Protein AF-A0A917I2B5-F1 (afdb_monomer)

Mean predicted aligned error: 10.11 Å

Structure (mmCIF, N/CA/C/O backbone):
data_AF-A0A917I2B5-F1
#
_entry.id   AF-A0A917I2B5-F1
#
loop_
_atom_site.group_PDB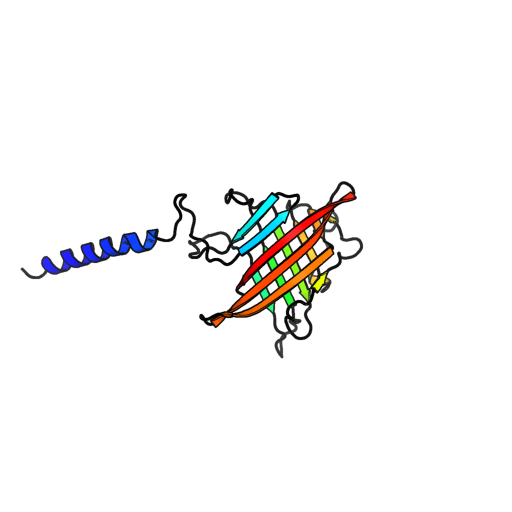
_atom_site.id
_atom_site.type_symbol
_atom_site.label_atom_id
_atom_site.label_alt_id
_atom_site.label_comp_id
_atom_site.label_asym_id
_atom_site.label_entity_id
_atom_site.label_seq_id
_atom_site.pdbx_PDB_ins_code
_atom_site.Cartn_x
_atom_site.Cartn_y
_atom_site.Cartn_z
_atom_site.occupancy
_atom_site.B_iso_or_equiv
_atom_site.auth_seq_id
_atom_site.auth_comp_id
_atom_site.auth_asym_id
_atom_site.auth_atom_id
_atom_site.pdbx_PDB_model_num
ATOM 1 N N . MET A 1 1 ? -0.395 51.893 42.318 1.00 48.19 1 MET A N 1
ATOM 2 C CA . MET A 1 1 ? 0.554 50.751 42.368 1.00 48.19 1 MET A CA 1
ATOM 3 C C . MET A 1 1 ? -0.147 49.387 42.179 1.00 48.19 1 MET A C 1
ATOM 5 O O . MET A 1 1 ? 0.085 48.464 42.946 1.00 48.19 1 MET A O 1
ATOM 9 N N . LYS A 1 2 ? -1.023 49.237 41.167 1.00 45.44 2 LYS A N 1
ATOM 10 C CA . LYS A 1 2 ? -1.742 47.971 40.872 1.00 45.44 2 LYS A CA 1
ATOM 11 C C . LYS A 1 2 ? -1.447 47.391 39.476 1.00 45.44 2 LYS A C 1
ATOM 13 O O . LYS A 1 2 ? -1.718 46.220 39.252 1.00 45.44 2 LYS A O 1
ATOM 18 N N . LEU A 1 3 ? -0.821 48.160 38.578 1.00 39.66 3 LEU A N 1
ATOM 19 C CA . LEU A 1 3 ? -0.543 47.740 37.195 1.00 39.66 3 LEU A CA 1
ATOM 20 C C . LEU A 1 3 ? 0.671 46.794 37.068 1.00 39.66 3 LEU A C 1
ATOM 22 O O . LEU A 1 3 ? 0.682 45.898 36.233 1.00 39.66 3 LEU A O 1
ATOM 26 N N . ILE A 1 4 ? 1.670 46.928 37.949 1.00 43.94 4 ILE A N 1
ATOM 27 C CA . ILE A 1 4 ? 2.943 46.180 37.864 1.00 43.94 4 ILE A CA 1
ATOM 28 C C . ILE A 1 4 ? 2.792 44.710 38.311 1.00 43.94 4 ILE A C 1
ATOM 30 O O . ILE A 1 4 ? 3.560 43.846 37.895 1.00 43.94 4 ILE A O 1
ATOM 34 N N . LYS A 1 5 ? 1.768 44.383 39.113 1.00 39.88 5 LYS A N 1
ATOM 35 C CA . LYS A 1 5 ? 1.511 43.000 39.559 1.00 39.88 5 LYS A CA 1
ATOM 36 C C . LYS A 1 5 ? 0.838 42.132 38.487 1.00 39.88 5 LYS A C 1
ATOM 38 O O . LYS A 1 5 ? 0.979 40.917 38.540 1.00 39.88 5 LYS A O 1
ATOM 43 N N . TYR A 1 6 ? 0.149 42.740 37.518 1.00 43.16 6 TYR A N 1
ATOM 44 C CA . TYR A 1 6 ? -0.573 42.014 36.465 1.00 43.16 6 TYR A CA 1
ATOM 45 C C . TYR A 1 6 ? 0.362 41.521 35.348 1.00 43.16 6 TYR A C 1
ATOM 47 O O . TYR A 1 6 ? 0.268 40.374 34.919 1.00 43.16 6 TYR A O 1
ATOM 55 N N . LEU A 1 7 ? 1.342 42.341 34.953 1.00 43.72 7 LEU A N 1
ATOM 56 C CA . LEU A 1 7 ? 2.318 42.000 33.906 1.00 43.72 7 LEU A CA 1
ATOM 57 C C . LEU A 1 7 ? 3.260 40.848 34.302 1.00 43.72 7 LEU A C 1
ATOM 59 O O . LEU A 1 7 ? 3.633 40.038 33.458 1.00 43.72 7 LEU A O 1
ATOM 63 N N . LYS A 1 8 ? 3.593 40.705 35.593 1.00 46.91 8 LYS A N 1
ATOM 64 C CA . LYS A 1 8 ? 4.492 39.641 36.079 1.00 46.91 8 LYS A CA 1
ATOM 65 C C . LYS A 1 8 ? 3.873 38.236 35.995 1.00 46.91 8 LYS A C 1
ATOM 67 O O . LYS A 1 8 ? 4.603 37.266 35.819 1.00 46.91 8 LYS A O 1
ATOM 72 N N . ASN A 1 9 ? 2.542 38.130 36.067 1.00 50.22 9 ASN A N 1
ATOM 73 C CA . ASN A 1 9 ? 1.831 36.849 36.001 1.00 50.22 9 ASN A CA 1
ATOM 74 C C . ASN A 1 9 ? 1.614 36.345 34.565 1.00 50.22 9 ASN A C 1
ATOM 76 O O . ASN A 1 9 ? 1.585 35.137 34.356 1.00 50.22 9 ASN A O 1
ATOM 80 N N . HIS A 1 10 ? 1.492 37.223 33.564 1.00 51.22 10 HIS A N 1
ATOM 81 C CA . HIS A 1 10 ? 1.279 36.791 32.174 1.00 51.22 10 HIS A CA 1
ATOM 82 C C . HIS A 1 10 ? 2.554 36.263 31.507 1.00 51.22 10 HIS A C 1
ATOM 84 O O . HIS A 1 10 ? 2.489 35.263 30.798 1.00 51.22 10 HIS A O 1
ATOM 90 N N . HIS A 1 11 ? 3.721 36.847 31.796 1.00 50.34 11 HIS A N 1
ATOM 91 C CA . HIS A 1 11 ? 4.998 36.315 31.302 1.00 50.34 11 HIS A CA 1
ATOM 92 C C . HIS A 1 11 ? 5.341 34.945 31.901 1.00 50.34 11 HIS A C 1
ATOM 94 O O . HIS A 1 11 ? 5.921 34.112 31.211 1.00 50.34 11 HIS A O 1
ATOM 100 N N . LEU A 1 12 ? 4.941 34.686 33.152 1.00 49.72 12 LEU A N 1
ATOM 101 C CA . LEU A 1 12 ? 5.155 33.396 33.809 1.00 49.72 12 LEU A CA 1
ATOM 102 C C . LEU A 1 12 ? 4.259 32.295 33.214 1.00 49.72 12 LEU A C 1
ATOM 104 O O . LEU A 1 12 ? 4.733 31.187 32.986 1.00 49.72 12 LEU A O 1
ATOM 108 N N . ILE A 1 13 ? 2.996 32.612 32.898 1.00 56.53 13 ILE A N 1
ATOM 109 C CA . ILE A 1 13 ? 2.070 31.690 32.214 1.00 56.53 13 ILE A CA 1
ATOM 110 C C . ILE A 1 13 ? 2.545 31.402 30.781 1.00 56.53 13 ILE A C 1
ATOM 112 O O . ILE A 1 13 ? 2.498 30.255 30.345 1.00 56.53 13 ILE A O 1
ATOM 116 N N . LEU A 1 14 ? 3.064 32.410 30.069 1.00 52.41 14 LEU A N 1
ATOM 117 C CA . LEU A 1 14 ? 3.618 32.231 28.724 1.00 52.41 14 LEU A CA 1
ATOM 118 C C . LEU A 1 14 ? 4.876 31.338 28.739 1.00 52.41 14 LEU A C 1
ATOM 120 O O . LEU A 1 14 ? 4.997 30.453 27.898 1.00 52.41 14 LEU A O 1
ATOM 124 N N . LEU A 1 15 ? 5.773 31.508 29.725 1.00 53.44 15 LEU A N 1
ATOM 125 C CA . LEU A 1 15 ? 6.961 30.654 29.898 1.00 53.44 15 LEU A CA 1
ATOM 126 C C . LEU A 1 15 ? 6.614 29.212 30.304 1.00 53.44 15 LEU A C 1
ATOM 128 O O . LEU A 1 15 ? 7.294 28.282 29.881 1.00 53.44 15 LEU A O 1
ATOM 132 N N . LEU A 1 16 ? 5.557 29.019 31.100 1.00 54.09 16 LEU A N 1
ATOM 133 C CA . LEU A 1 16 ? 5.057 27.694 31.493 1.00 54.09 16 LEU A CA 1
ATOM 134 C C . LEU A 1 16 ? 4.338 26.959 30.349 1.00 54.09 16 LEU A C 1
ATOM 136 O O . LEU A 1 16 ? 4.239 25.735 30.393 1.00 54.09 16 LEU A O 1
ATOM 140 N N . ALA A 1 17 ? 3.879 27.673 29.316 1.00 53.78 17 ALA A N 1
ATOM 141 C CA . ALA A 1 17 ? 3.251 27.082 28.132 1.00 53.78 17 ALA A CA 1
ATOM 142 C C . ALA A 1 17 ? 4.258 26.656 27.043 1.00 53.78 17 ALA A C 1
ATOM 144 O O . ALA A 1 17 ? 3.960 25.762 26.255 1.00 53.78 17 ALA A O 1
ATOM 145 N N . LEU A 1 18 ? 5.461 27.242 27.009 1.00 52.41 18 LEU A N 1
ATOM 146 C CA . LEU A 1 18 ? 6.523 26.884 26.058 1.00 52.41 18 LEU A CA 1
ATOM 147 C C . LEU A 1 18 ? 6.959 25.399 26.083 1.00 52.41 18 LEU A C 1
ATOM 149 O O . LEU A 1 18 ? 7.131 24.846 24.998 1.00 52.41 18 LEU A O 1
ATOM 153 N N . PRO A 1 19 ? 7.099 24.699 27.230 1.00 52.06 19 PRO A N 1
ATOM 154 C CA . PRO A 1 19 ? 7.499 23.287 27.223 1.00 52.06 19 PRO A CA 1
ATOM 155 C C . PRO A 1 19 ? 6.426 22.332 26.670 1.00 52.06 19 PRO A C 1
ATOM 157 O O . PRO A 1 19 ? 6.769 21.229 26.252 1.00 52.06 19 PRO A O 1
ATOM 160 N N . LEU A 1 20 ? 5.152 22.740 26.597 1.00 51.81 20 LEU A N 1
ATOM 161 C CA . LEU A 1 20 ? 4.088 21.916 26.001 1.00 51.81 20 LEU A CA 1
ATOM 162 C C . LEU A 1 20 ? 4.219 21.796 24.474 1.00 51.81 20 LEU A C 1
ATOM 164 O O . LEU A 1 20 ? 3.731 20.828 23.899 1.00 51.81 20 LEU A O 1
ATOM 168 N N . PHE A 1 21 ? 4.922 22.727 23.820 1.00 49.66 21 PHE A N 1
ATOM 169 C CA . PHE A 1 21 ? 5.156 22.685 22.373 1.00 49.66 21 PHE A CA 1
ATOM 170 C C . PHE A 1 21 ? 6.327 21.777 21.963 1.00 49.66 21 PHE A C 1
ATOM 172 O O . PHE A 1 21 ? 6.412 21.397 20.799 1.00 49.66 21 PHE A O 1
ATOM 179 N N . PHE A 1 22 ? 7.202 21.385 22.897 1.00 51.75 22 PHE A N 1
ATOM 180 C CA . PHE A 1 22 ? 8.376 20.542 22.613 1.00 51.75 22 PHE A CA 1
ATOM 181 C C . PHE A 1 22 ? 8.199 19.068 23.010 1.00 51.75 22 PHE A C 1
ATOM 183 O O . PHE A 1 22 ? 9.084 18.256 22.758 1.00 51.75 22 PHE A O 1
ATOM 190 N N . ALA A 1 23 ? 7.054 18.688 23.587 1.00 52.28 23 ALA A N 1
ATOM 191 C CA . ALA A 1 23 ? 6.789 17.315 24.034 1.00 52.28 23 ALA A CA 1
ATOM 192 C C . ALA A 1 23 ? 6.463 16.3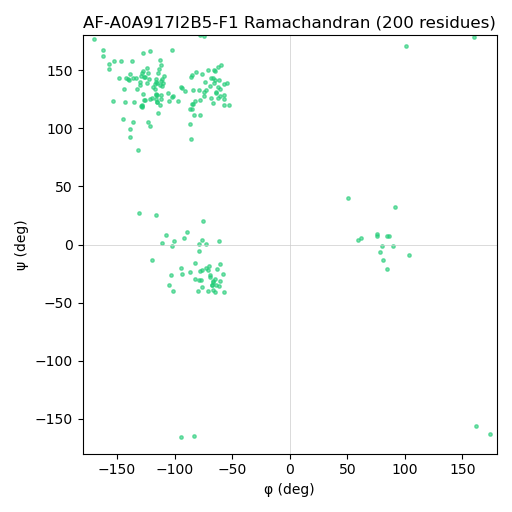26 22.895 1.00 52.28 23 ALA A C 1
ATOM 194 O O . ALA A 1 23 ? 6.140 15.169 23.155 1.00 52.28 23 ALA A O 1
ATOM 195 N N . ALA A 1 24 ? 6.525 16.768 21.638 1.00 55.16 24 ALA A N 1
ATOM 196 C CA . ALA A 1 24 ? 6.118 15.975 20.485 1.00 55.16 24 ALA A CA 1
ATOM 197 C C . ALA A 1 24 ? 7.278 15.472 19.622 1.00 55.16 24 ALA A C 1
ATOM 199 O O . ALA A 1 24 ? 7.009 14.923 18.555 1.00 55.16 24 ALA A O 1
ATOM 200 N N . CYS A 1 25 ? 8.529 15.637 20.062 1.00 61.31 25 CYS A N 1
ATOM 201 C CA . CYS A 1 25 ? 9.696 15.106 19.364 1.00 61.31 25 CYS A CA 1
ATOM 202 C C . CYS A 1 25 ? 10.420 14.019 20.173 1.00 61.31 25 CYS A C 1
ATOM 204 O O . CYS A 1 25 ? 10.458 14.062 21.402 1.00 61.31 25 CYS A O 1
ATOM 206 N N . ASP A 1 26 ? 11.005 13.041 19.480 1.00 64.81 26 ASP A N 1
ATOM 207 C CA . ASP A 1 26 ? 11.927 12.068 20.061 1.00 64.81 26 ASP A CA 1
ATOM 208 C C . ASP A 1 26 ? 13.314 12.687 20.341 1.00 64.81 26 ASP A C 1
ATOM 210 O O . ASP A 1 26 ? 13.560 13.870 20.095 1.00 64.81 26 ASP A O 1
ATOM 214 N N . LYS A 1 27 ? 14.242 11.883 20.884 1.00 65.12 27 LYS A N 1
ATOM 215 C CA . LYS A 1 27 ? 15.603 12.328 21.252 1.00 65.12 27 LYS A CA 1
ATOM 216 C C . LYS A 1 27 ? 16.425 12.848 20.066 1.00 65.12 27 LYS A C 1
ATOM 218 O O . LYS A 1 27 ? 17.438 13.504 20.284 1.00 65.12 27 LYS A O 1
ATOM 223 N N . GLU A 1 28 ? 16.004 12.544 18.843 1.00 68.50 28 GLU A N 1
ATOM 224 C CA . GLU A 1 28 ? 16.659 12.933 17.594 1.00 68.50 28 GLU A CA 1
ATOM 225 C C . GLU A 1 28 ? 15.958 14.138 16.939 1.00 68.50 28 GLU A C 1
ATOM 227 O O . GLU A 1 28 ? 16.365 14.585 15.870 1.00 68.50 28 GLU A O 1
ATOM 232 N N . GLY A 1 29 ? 14.926 14.697 17.585 1.00 63.72 29 GLY A N 1
ATOM 233 C CA . GLY A 1 29 ? 14.176 15.851 17.093 1.00 63.72 29 GLY A CA 1
ATOM 234 C C . GLY A 1 29 ? 13.056 15.502 16.110 1.00 63.72 29 GLY A C 1
ATOM 235 O O . GLY A 1 29 ? 12.442 16.416 15.558 1.00 63.72 29 GLY A O 1
ATOM 236 N N . ASN A 1 30 ? 12.749 14.217 15.900 1.00 67.00 30 ASN A N 1
ATOM 237 C CA . ASN A 1 30 ? 11.686 13.806 14.981 1.00 67.00 30 ASN A CA 1
ATOM 238 C C . ASN A 1 30 ? 10.317 13.818 15.667 1.00 67.00 30 ASN A C 1
ATOM 240 O O . ASN A 1 30 ? 10.241 13.422 16.828 1.00 67.00 30 ASN A O 1
ATOM 244 N N . PRO A 1 31 ? 9.219 14.145 14.961 1.00 66.75 31 PRO A N 1
ATOM 245 C CA . PRO A 1 31 ? 7.872 14.010 15.506 1.00 66.75 31 PRO A CA 1
ATOM 246 C C . PRO A 1 31 ? 7.581 12.589 16.016 1.00 66.75 31 PRO A C 1
ATOM 248 O O . PRO A 1 31 ? 7.925 11.604 15.360 1.00 66.75 31 PRO A O 1
ATOM 251 N N . LEU A 1 32 ? 6.899 12.469 17.158 1.00 69.31 32 LEU A N 1
ATOM 252 C CA . LEU A 1 32 ? 6.470 11.178 17.704 1.00 69.31 32 LEU A CA 1
ATOM 253 C C . LEU A 1 32 ? 5.491 10.476 16.739 1.00 69.31 32 LEU A C 1
ATOM 255 O O . LEU A 1 32 ? 4.557 11.122 16.253 1.00 69.31 32 LEU A O 1
ATOM 259 N N . PRO A 1 33 ? 5.627 9.165 16.477 1.00 68.25 33 PRO A N 1
ATOM 260 C CA . PRO A 1 33 ? 4.745 8.445 15.557 1.00 68.25 33 PRO A CA 1
ATOM 261 C C . PRO A 1 33 ? 3.353 8.192 16.156 1.00 68.25 33 PRO A C 1
ATOM 263 O O . PRO A 1 33 ? 3.233 7.835 17.325 1.00 68.25 33 PRO A O 1
ATOM 266 N N . SER A 1 34 ? 2.297 8.332 15.345 1.00 72.25 34 SER A N 1
ATOM 267 C CA . SER A 1 34 ? 0.890 8.213 15.787 1.00 72.25 34 SER A CA 1
ATOM 268 C C . SER A 1 34 ? 0.390 6.769 15.959 1.00 72.25 34 SER A C 1
ATOM 270 O O . SER A 1 34 ? -0.774 6.540 16.282 1.00 72.25 34 SER A O 1
ATOM 272 N N . GLY A 1 35 ? 1.246 5.775 15.704 1.00 82.50 35 GLY A N 1
ATOM 273 C CA . GLY A 1 35 ? 0.870 4.359 15.629 1.00 82.50 35 GLY A CA 1
ATOM 274 C C . GLY A 1 35 ? 0.247 3.947 14.289 1.00 82.50 35 GLY A C 1
ATOM 275 O O . GLY A 1 35 ? 0.173 2.746 14.009 1.00 82.50 35 GLY A O 1
ATOM 276 N N . TYR A 1 36 ? -0.136 4.910 13.444 1.00 91.06 36 TYR A N 1
ATOM 277 C CA . TYR A 1 36 ? -0.557 4.656 12.071 1.00 91.06 36 TYR A CA 1
ATOM 278 C C . TYR A 1 36 ? 0.646 4.564 11.140 1.00 91.06 36 TYR A C 1
ATOM 280 O O . TYR A 1 36 ? 1.443 5.502 11.039 1.00 91.06 36 TYR A O 1
ATOM 288 N N . LYS A 1 37 ? 0.789 3.419 10.479 1.00 94.12 37 LYS A N 1
ATOM 289 C CA . LYS A 1 37 ? 1.971 3.091 9.687 1.00 94.12 37 LYS A CA 1
ATOM 290 C C . LYS A 1 37 ? 1.721 1.963 8.700 1.00 94.12 37 LYS A C 1
ATOM 292 O O . LYS A 1 37 ? 0.804 1.155 8.863 1.00 94.12 37 LYS A O 1
ATOM 297 N N . LEU A 1 38 ? 2.615 1.888 7.729 1.00 96.62 38 LEU A N 1
ATOM 298 C CA . LEU A 1 38 ? 2.848 0.754 6.854 1.00 96.62 38 LEU A CA 1
ATOM 299 C C . LEU A 1 38 ? 4.264 0.239 7.136 1.00 96.62 38 LEU A C 1
ATOM 301 O O . LEU A 1 38 ? 5.226 0.993 7.023 1.00 96.62 38 LEU A O 1
ATOM 305 N N . GLU A 1 39 ? 4.396 -1.034 7.505 1.00 97.00 39 GLU A N 1
ATOM 306 C CA . GLU A 1 39 ? 5.691 -1.709 7.650 1.00 97.00 39 GLU A CA 1
ATOM 307 C C . GLU A 1 39 ? 5.835 -2.770 6.568 1.00 97.00 39 GLU A C 1
ATOM 309 O O . GLU A 1 39 ? 4.948 -3.605 6.396 1.00 97.00 39 GLU A O 1
ATOM 314 N N . ILE A 1 40 ? 6.952 -2.731 5.844 1.00 97.25 40 ILE A N 1
ATOM 315 C CA . ILE A 1 40 ? 7.213 -3.579 4.682 1.00 97.25 40 ILE A CA 1
ATOM 316 C C . ILE A 1 40 ? 8.581 -4.234 4.808 1.00 97.25 40 ILE A C 1
ATOM 318 O O . ILE A 1 40 ? 9.561 -3.586 5.162 1.00 97.25 40 ILE A O 1
ATOM 322 N N . GLN A 1 41 ? 8.668 -5.497 4.420 1.00 96.94 41 GLN A N 1
ATOM 323 C CA . GLN A 1 41 ? 9.907 -6.174 4.097 1.00 96.94 41 GLN A CA 1
ATOM 324 C C . GLN A 1 41 ? 10.062 -6.265 2.575 1.00 96.94 41 GLN A C 1
ATOM 326 O O . GLN A 1 41 ? 9.176 -6.758 1.874 1.00 96.94 41 GLN A O 1
ATOM 331 N N . LYS A 1 42 ? 11.213 -5.805 2.082 1.00 93.50 42 LYS A N 1
ATOM 332 C CA . LYS A 1 42 ? 11.650 -5.937 0.691 1.00 93.50 42 LYS A CA 1
ATOM 333 C C . LYS A 1 42 ? 13.056 -6.525 0.689 1.00 93.50 42 LYS A C 1
ATOM 335 O O . LYS A 1 42 ? 13.960 -5.939 1.280 1.00 93.50 42 LYS A O 1
ATOM 340 N N . ASP A 1 43 ? 13.229 -7.684 0.057 1.00 86.12 43 ASP A N 1
ATOM 341 C CA . ASP A 1 43 ? 14.510 -8.411 -0.025 1.00 86.12 43 ASP A CA 1
ATOM 342 C C . ASP A 1 43 ? 15.195 -8.602 1.348 1.00 86.12 43 ASP A C 1
ATOM 344 O O . ASP A 1 43 ? 16.400 -8.418 1.506 1.00 86.12 43 ASP A O 1
ATOM 348 N N . GLY A 1 44 ? 14.406 -8.907 2.385 1.00 86.31 44 GLY A N 1
ATOM 349 C CA . GLY A 1 44 ? 14.890 -9.076 3.763 1.00 86.31 44 GLY A CA 1
ATOM 350 C C . GLY A 1 44 ? 15.158 -7.773 4.532 1.00 86.31 44 GLY A C 1
ATOM 351 O O . GLY A 1 44 ? 15.396 -7.821 5.738 1.00 86.31 44 GLY A O 1
ATOM 352 N N . ILE A 1 45 ? 15.070 -6.609 3.884 1.00 93.50 45 ILE A N 1
ATOM 353 C CA . ILE A 1 45 ? 15.260 -5.292 4.504 1.00 93.50 45 ILE A CA 1
ATOM 354 C C . ILE A 1 45 ? 13.904 -4.717 4.924 1.00 93.50 45 ILE A C 1
ATOM 356 O O . ILE A 1 45 ? 12.942 -4.751 4.158 1.00 93.50 45 ILE A O 1
ATOM 360 N N . ASN A 1 46 ? 13.841 -4.156 6.134 1.00 96.31 46 ASN A N 1
ATOM 361 C CA . ASN A 1 46 ? 12.630 -3.547 6.679 1.00 96.31 46 ASN A CA 1
ATOM 362 C C . ASN A 1 46 ? 12.545 -2.052 6.345 1.00 96.31 46 ASN A C 1
ATOM 364 O O . ASN A 1 46 ? 13.480 -1.284 6.595 1.00 96.31 46 ASN A O 1
ATOM 368 N N . PHE A 1 47 ? 11.382 -1.643 5.860 1.00 95.69 47 PHE A N 1
ATOM 369 C CA . PHE A 1 47 ? 10.998 -0.281 5.526 1.00 95.69 47 PHE A CA 1
ATOM 370 C C . PHE A 1 47 ? 9.732 0.095 6.291 1.00 95.69 47 PHE A C 1
ATOM 372 O O . PHE A 1 47 ? 8.922 -0.766 6.641 1.00 95.69 47 PHE A O 1
ATOM 379 N N . ILE A 1 48 ? 9.571 1.383 6.562 1.00 94.06 48 ILE A N 1
ATOM 380 C CA . ILE A 1 48 ? 8.416 1.917 7.274 1.00 94.06 48 ILE A CA 1
ATOM 381 C C . ILE A 1 48 ? 8.012 3.261 6.674 1.00 94.06 48 ILE A C 1
ATOM 383 O O . ILE A 1 48 ? 8.855 4.055 6.261 1.00 94.06 48 ILE A O 1
ATOM 387 N N . ASP A 1 49 ? 6.709 3.494 6.621 1.00 92.88 49 ASP A N 1
ATOM 388 C CA . ASP A 1 49 ? 6.102 4.797 6.380 1.00 92.88 49 ASP A CA 1
ATOM 389 C C . ASP A 1 49 ? 5.096 5.034 7.506 1.00 92.88 49 ASP A C 1
ATOM 391 O O . ASP A 1 49 ? 4.303 4.144 7.816 1.00 92.88 49 ASP A O 1
ATOM 395 N N . GLU A 1 50 ? 5.139 6.183 8.169 1.00 90.19 50 GLU A N 1
ATOM 396 C CA . GLU A 1 50 ? 4.348 6.424 9.379 1.00 90.19 50 GLU A CA 1
ATOM 397 C C . GLU A 1 50 ? 3.776 7.836 9.408 1.00 90.19 50 GLU A C 1
ATOM 399 O O . GLU A 1 50 ? 4.425 8.799 9.002 1.00 90.19 50 GLU A O 1
ATOM 404 N N . ILE A 1 51 ? 2.544 7.955 9.902 1.00 86.81 51 ILE A N 1
ATOM 405 C CA . ILE A 1 51 ? 1.895 9.249 10.095 1.00 86.81 51 ILE A CA 1
ATOM 406 C C . ILE A 1 51 ? 2.398 9.819 11.430 1.00 86.81 51 ILE A C 1
ATOM 408 O O . ILE A 1 51 ? 2.244 9.161 12.470 1.00 86.81 51 ILE A O 1
ATOM 412 N N . PRO A 1 52 ? 2.986 11.025 11.458 1.00 78.62 52 PRO A N 1
ATOM 413 C CA . PRO A 1 52 ? 3.410 11.638 12.708 1.00 78.62 52 PRO A CA 1
ATOM 414 C C . PRO A 1 52 ? 2.196 12.086 13.536 1.00 78.62 52 PRO A C 1
ATOM 416 O O . PRO A 1 52 ? 1.153 12.450 12.999 1.00 78.62 52 PRO A O 1
ATOM 419 N N . THR A 1 53 ? 2.333 12.080 14.861 1.00 74.56 53 THR A N 1
ATOM 420 C CA . THR A 1 53 ? 1.287 12.521 15.809 1.00 74.56 53 THR A CA 1
ATOM 421 C C . THR A 1 53 ? 0.977 14.004 15.652 1.00 74.56 53 THR A C 1
ATOM 423 O O . THR A 1 53 ? -0.165 14.430 15.796 1.00 74.56 53 THR A O 1
ATOM 426 N N . ILE A 1 54 ? 2.006 14.790 15.339 1.00 67.69 54 ILE A N 1
ATOM 427 C CA . ILE A 1 54 ? 1.896 16.204 15.013 1.00 67.69 54 ILE A CA 1
ATOM 428 C C . ILE A 1 54 ? 2.565 16.393 13.659 1.00 67.69 54 ILE A C 1
ATOM 430 O O . ILE A 1 54 ? 3.726 16.028 13.490 1.00 67.69 54 ILE A O 1
ATOM 434 N N . LEU A 1 55 ? 1.832 16.952 12.699 1.00 61.12 55 LEU A N 1
ATOM 435 C CA . LEU A 1 55 ? 2.381 17.396 11.423 1.00 61.12 55 LEU A CA 1
ATOM 436 C C . LEU A 1 55 ? 2.894 18.832 11.603 1.00 61.12 55 LEU A C 1
ATOM 438 O O . LEU A 1 55 ? 2.073 19.751 11.668 1.00 61.12 55 LEU A O 1
ATOM 442 N N . PRO A 1 56 ? 4.214 19.075 11.711 1.00 53.50 56 PRO A N 1
ATOM 443 C CA . PRO A 1 56 ? 4.717 20.432 11.576 1.00 53.50 56 PRO A CA 1
ATOM 444 C C . PRO A 1 56 ? 4.348 21.008 10.194 1.00 53.50 56 PRO A C 1
ATOM 446 O O . PRO A 1 56 ? 4.167 20.246 9.238 1.00 53.50 56 PRO A O 1
ATOM 449 N N . PRO A 1 57 ? 4.247 22.341 10.048 1.00 45.28 57 PRO A N 1
ATOM 450 C CA . PRO A 1 57 ? 4.035 22.969 8.746 1.00 45.28 57 PRO A CA 1
ATOM 451 C C . PRO A 1 57 ? 5.083 22.481 7.730 1.00 45.28 57 PRO A C 1
ATOM 453 O O . PRO A 1 57 ? 6.281 22.633 7.957 1.00 45.28 57 PRO A O 1
ATOM 456 N N . GLY A 1 58 ? 4.638 21.865 6.629 1.00 42.56 58 GLY A N 1
ATOM 457 C CA . GLY A 1 58 ? 5.514 21.301 5.590 1.00 42.56 58 GLY A CA 1
ATOM 458 C C . GLY A 1 58 ? 6.014 19.865 5.829 1.00 42.56 58 GLY A C 1
ATOM 459 O O . GLY A 1 58 ? 6.857 19.390 5.069 1.00 42.56 58 GLY A O 1
ATOM 460 N N . ALA A 1 59 ? 5.527 19.163 6.859 1.00 53.00 59 ALA A N 1
ATOM 461 C CA . ALA A 1 59 ? 5.923 17.785 7.151 1.00 53.00 59 ALA A CA 1
ATOM 462 C C . ALA A 1 59 ? 5.461 16.781 6.083 1.00 53.00 59 ALA A C 1
ATOM 464 O O . ALA A 1 59 ? 4.368 16.888 5.528 1.00 53.00 59 ALA A O 1
ATOM 465 N N . LYS A 1 60 ? 6.325 15.792 5.821 1.00 56.66 60 LYS A N 1
ATOM 466 C CA . LYS A 1 60 ? 6.150 14.757 4.796 1.00 56.66 60 LYS A CA 1
AT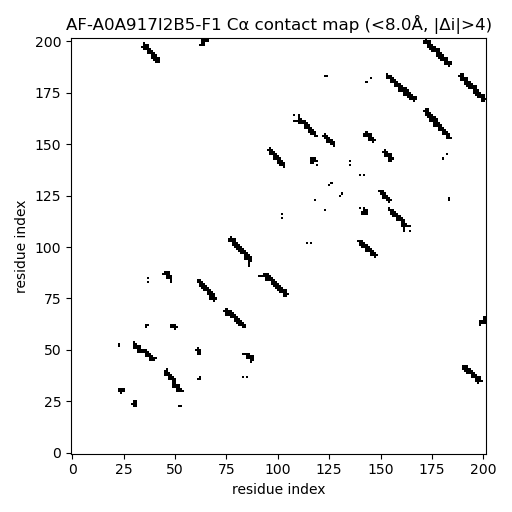OM 467 C C . LYS A 1 60 ? 4.917 13.903 5.103 1.00 56.66 60 LYS A C 1
ATOM 469 O O . LYS A 1 60 ? 4.817 13.337 6.188 1.00 56.66 60 LYS A O 1
ATOM 474 N N . ASP A 1 61 ? 4.035 13.802 4.113 1.00 69.12 61 ASP A N 1
ATOM 475 C CA . ASP A 1 61 ? 2.837 12.966 4.156 1.00 69.12 61 ASP A CA 1
ATOM 476 C C . ASP A 1 61 ? 3.242 11.495 4.351 1.00 69.12 61 ASP A C 1
ATOM 478 O O . ASP A 1 61 ? 4.214 11.018 3.735 1.00 69.12 61 ASP A O 1
ATOM 482 N N . GLY A 1 62 ? 2.546 10.836 5.276 1.00 85.88 62 GLY A N 1
ATOM 483 C CA . GLY A 1 62 ? 2.719 9.422 5.593 1.00 85.88 62 GLY A CA 1
ATOM 484 C C . GLY A 1 62 ? 1.932 8.530 4.627 1.00 85.88 62 GLY A C 1
ATOM 485 O O . GLY A 1 62 ? 1.468 8.999 3.584 1.00 85.88 62 GLY A O 1
ATOM 486 N N . PRO A 1 63 ? 1.737 7.249 4.967 1.00 93.75 63 PRO A N 1
ATOM 487 C CA . PRO A 1 63 ? 0.908 6.364 4.165 1.00 93.75 63 PRO A CA 1
ATOM 488 C C . PRO A 1 63 ? -0.557 6.818 4.198 1.00 93.75 63 PRO A C 1
ATOM 490 O O . PRO A 1 63 ? -1.092 7.174 5.249 1.00 93.75 63 PRO A O 1
ATOM 493 N N . GLU A 1 64 ? -1.223 6.757 3.050 1.00 94.56 64 GLU A N 1
ATOM 494 C CA . GLU A 1 64 ? -2.620 7.150 2.881 1.00 94.56 64 GLU A CA 1
ATOM 495 C C . GLU A 1 64 ? -3.437 5.973 2.361 1.00 94.56 64 GLU A C 1
ATOM 497 O O . GLU A 1 64 ? -3.126 5.411 1.312 1.00 94.56 64 GLU A O 1
ATOM 502 N N . LEU A 1 65 ? -4.503 5.631 3.083 1.00 96.31 65 LEU A N 1
ATOM 503 C CA . LEU A 1 65 ? -5.510 4.671 2.658 1.00 96.31 65 LEU A CA 1
ATOM 504 C C . LEU A 1 65 ? -6.828 5.413 2.429 1.00 96.31 65 LEU A C 1
ATOM 506 O O . LEU A 1 65 ? -7.374 6.017 3.352 1.00 96.31 65 LEU A O 1
ATOM 510 N N . THR A 1 66 ? -7.347 5.345 1.210 1.00 95.19 66 THR A N 1
ATOM 511 C CA . THR A 1 66 ? -8.591 6.010 0.811 1.00 95.19 66 THR A CA 1
ATOM 512 C C . THR A 1 66 ? -9.620 4.972 0.405 1.00 95.19 66 THR A C 1
ATOM 514 O O . THR A 1 66 ? -9.314 4.068 -0.380 1.00 95.19 66 THR A O 1
ATOM 517 N N . TYR A 1 67 ? -10.844 5.126 0.903 1.00 94.31 67 TYR A N 1
ATOM 518 C CA . TYR A 1 67 ? -11.988 4.323 0.497 1.00 94.31 67 TYR A CA 1
ATOM 519 C C . TYR A 1 67 ? -13.093 5.220 -0.054 1.00 94.31 67 TYR A C 1
ATOM 521 O O . TYR A 1 67 ? -13.838 5.859 0.686 1.00 94.31 67 TYR A O 1
ATOM 529 N N . THR A 1 68 ? -13.207 5.272 -1.377 1.00 90.94 68 THR A N 1
ATOM 530 C CA . THR A 1 68 ? -14.252 6.051 -2.041 1.00 90.94 68 THR A CA 1
ATOM 531 C C . THR A 1 68 ? -15.524 5.225 -2.135 1.00 90.94 68 THR A C 1
ATOM 533 O O . THR A 1 68 ? -15.534 4.173 -2.770 1.00 90.94 68 THR A O 1
ATOM 536 N N . VAL A 1 69 ? -16.608 5.729 -1.545 1.00 85.75 69 VAL A N 1
ATOM 537 C CA . VAL A 1 69 ? -17.961 5.183 -1.712 1.00 85.75 69 VAL A CA 1
ATOM 538 C C . VAL A 1 69 ? -18.624 5.768 -2.955 1.00 85.75 69 VAL A C 1
ATOM 540 O O . VAL A 1 69 ? -18.446 6.945 -3.275 1.00 85.75 69 VAL A O 1
ATOM 543 N N . SER A 1 70 ? -19.421 4.964 -3.657 1.00 79.38 70 SER A N 1
ATOM 544 C CA . SER A 1 70 ? -20.255 5.477 -4.745 1.00 79.38 70 SER A CA 1
ATOM 545 C C . SER A 1 70 ? -21.296 6.453 -4.189 1.00 79.38 70 SER A C 1
ATOM 547 O O . SER A 1 70 ? -22.013 6.109 -3.246 1.00 79.38 70 SER A O 1
ATOM 549 N N . SER A 1 71 ? -21.417 7.638 -4.786 1.00 70.56 71 SER A N 1
ATOM 550 C CA . SER A 1 71 ? -22.390 8.654 -4.376 1.00 70.56 71 SER A CA 1
ATOM 551 C C . SER A 1 71 ? -23.398 8.912 -5.501 1.00 70.56 71 SER A C 1
ATOM 553 O O . SER A 1 71 ? -22.976 9.149 -6.638 1.00 70.56 71 SER A O 1
ATOM 555 N N . PRO A 1 72 ? -24.718 8.885 -5.232 1.00 61.41 72 PRO A N 1
ATOM 556 C CA . PRO A 1 72 ? -25.726 9.221 -6.230 1.00 61.41 72 PRO A CA 1
ATOM 557 C C . PRO A 1 72 ? -25.492 10.638 -6.776 1.00 61.41 72 PRO A C 1
ATOM 559 O O . PRO A 1 72 ? -25.506 11.609 -6.025 1.00 61.41 72 PRO A O 1
ATOM 562 N N . GLY A 1 73 ? -25.264 10.755 -8.087 1.00 64.94 73 GLY A N 1
ATOM 563 C CA . GLY A 1 73 ? -25.012 12.034 -8.770 1.00 64.94 73 GLY A CA 1
ATOM 564 C C . GLY A 1 73 ? -23.550 12.314 -9.135 1.00 64.94 73 GLY A C 1
ATOM 565 O O . GLY A 1 73 ? -23.295 13.232 -9.911 1.00 64.94 73 GLY A O 1
ATOM 566 N N . TYR A 1 74 ? -22.601 11.499 -8.664 1.00 60.75 74 TYR A N 1
ATOM 567 C CA . TYR A 1 74 ? -21.199 11.545 -9.087 1.00 60.75 74 TYR A CA 1
ATOM 568 C C . TYR A 1 74 ? -20.824 10.248 -9.812 1.00 60.75 74 TYR A C 1
ATOM 570 O O . TYR A 1 74 ? -21.182 9.157 -9.377 1.00 60.75 74 TYR A O 1
ATOM 578 N N . GLN A 1 75 ? -20.062 10.341 -10.908 1.00 64.69 75 GLN A N 1
ATOM 579 C CA . GLN A 1 75 ? -19.560 9.169 -11.651 1.00 64.69 75 GLN A CA 1
ATOM 580 C C . GLN A 1 75 ? -18.390 8.456 -10.937 1.00 64.69 75 GLN A C 1
ATOM 582 O O . GLN A 1 75 ? -17.604 7.745 -11.562 1.00 64.69 75 GLN A O 1
ATOM 587 N N . THR A 1 76 ? -18.228 8.654 -9.628 1.00 70.12 76 THR A N 1
ATOM 588 C CA . THR A 1 76 ? -17.161 8.024 -8.849 1.00 70.12 76 THR A CA 1
ATOM 589 C C . THR A 1 76 ? -17.537 6.580 -8.547 1.00 70.12 76 THR A C 1
ATOM 591 O O . THR A 1 76 ? -18.465 6.312 -7.780 1.00 70.12 76 THR A O 1
ATOM 594 N N . LYS A 1 77 ? -16.807 5.643 -9.157 1.00 82.62 77 LYS A N 1
ATOM 595 C CA . LYS A 1 77 ? -16.904 4.218 -8.834 1.00 82.62 77 LYS A CA 1
ATOM 596 C C . LYS A 1 77 ? -16.341 3.963 -7.437 1.00 82.62 77 LYS A C 1
ATOM 598 O O . LYS A 1 77 ? -15.352 4.581 -7.039 1.00 82.62 77 LYS A O 1
ATOM 603 N N . GLU A 1 78 ? -16.969 3.037 -6.719 1.00 90.75 78 GLU A N 1
ATOM 604 C CA . GLU A 1 78 ? -16.462 2.573 -5.431 1.00 90.75 78 GLU A CA 1
ATOM 605 C C . GLU A 1 78 ? -15.041 2.025 -5.616 1.00 90.75 78 GLU A C 1
ATOM 607 O O . GLU A 1 78 ? -14.780 1.248 -6.540 1.00 90.75 78 GLU A O 1
ATOM 612 N N . SER A 1 79 ? -14.092 2.480 -4.802 1.00 92.88 79 SER A N 1
ATOM 613 C CA . SER A 1 79 ? -12.693 2.088 -4.969 1.00 92.88 79 SER A CA 1
ATOM 614 C C . SER A 1 79 ? -11.877 2.229 -3.697 1.00 92.88 79 SER A C 1
ATOM 616 O O . SER A 1 79 ? -12.180 3.013 -2.798 1.00 92.88 79 SER A O 1
ATOM 618 N N . LEU A 1 80 ? -10.813 1.440 -3.655 1.00 95.31 80 LEU A N 1
ATOM 619 C CA . LEU A 1 80 ? -9.803 1.431 -2.622 1.00 95.31 80 LEU A CA 1
ATOM 620 C C . LEU A 1 80 ? -8.490 1.925 -3.220 1.00 95.31 80 LEU A C 1
ATOM 622 O O . LEU A 1 80 ? -8.101 1.490 -4.307 1.00 95.31 80 LEU A O 1
ATOM 626 N N . SER A 1 81 ? -7.774 2.778 -2.493 1.00 95.62 81 SER A N 1
ATOM 627 C CA . SER A 1 81 ? -6.415 3.140 -2.876 1.00 95.62 81 SER A CA 1
ATOM 628 C C . SER A 1 81 ? -5.480 3.258 -1.675 1.00 95.62 81 SER A C 1
ATOM 630 O O . SER A 1 81 ? -5.899 3.724 -0.619 1.00 95.62 81 SER A O 1
ATOM 632 N N . LEU A 1 82 ? -4.229 2.821 -1.831 1.00 96.81 82 LEU A N 1
ATOM 633 C CA . LEU A 1 82 ? -3.180 2.914 -0.808 1.00 96.81 82 LEU A CA 1
ATOM 634 C C . LEU A 1 82 ? -1.940 3.561 -1.418 1.00 96.81 82 LEU A C 1
ATOM 636 O O . LEU A 1 82 ? -1.359 2.986 -2.333 1.00 96.81 82 LEU A O 1
ATOM 640 N N . ARG A 1 83 ? -1.516 4.718 -0.906 1.00 95.69 83 ARG A N 1
ATOM 641 C CA . ARG A 1 83 ? -0.276 5.421 -1.279 1.00 95.69 83 ARG A CA 1
ATOM 642 C C . ARG A 1 83 ? 0.715 5.347 -0.132 1.00 95.69 83 ARG A C 1
ATOM 644 O O . ARG A 1 83 ? 0.336 5.520 1.020 1.00 95.69 83 ARG A O 1
ATOM 651 N N . SER A 1 84 ? 1.984 5.120 -0.438 1.00 95.00 84 SER A N 1
ATOM 652 C CA . SER A 1 84 ? 3.044 5.177 0.566 1.00 95.00 84 SER A CA 1
ATOM 653 C C . SER A 1 84 ? 4.391 5.448 -0.085 1.00 95.00 84 SER A C 1
ATOM 655 O O . SER A 1 84 ? 4.626 5.039 -1.219 1.00 95.00 84 SER A O 1
ATOM 657 N N . SER A 1 85 ? 5.292 6.100 0.643 1.00 93.69 85 SER A N 1
ATOM 658 C CA . SER A 1 85 ? 6.688 6.245 0.240 1.00 93.69 85 SER A CA 1
ATOM 659 C C . SER A 1 85 ? 7.608 5.885 1.408 1.00 93.69 85 SER A C 1
ATOM 661 O O . SER A 1 85 ? 8.062 6.787 2.123 1.00 93.69 85 SER A O 1
ATOM 663 N N . PRO A 1 86 ? 7.861 4.582 1.630 1.00 93.25 86 PRO A N 1
ATOM 664 C CA . PRO A 1 86 ? 8.615 4.102 2.777 1.00 93.25 86 PRO A CA 1
ATOM 665 C C . PRO A 1 86 ? 10.079 4.537 2.766 1.00 93.25 86 PRO A C 1
ATOM 667 O O . PRO A 1 86 ? 10.727 4.660 1.723 1.00 93.25 86 PRO A O 1
ATOM 670 N N . TYR A 1 87 ? 10.626 4.691 3.964 1.00 90.81 87 TYR A N 1
ATOM 671 C CA . TYR A 1 87 ? 12.053 4.857 4.203 1.00 90.81 87 TYR A CA 1
ATOM 672 C C . TYR A 1 87 ? 12.597 3.629 4.942 1.00 90.81 87 TYR A C 1
ATOM 674 O O . TYR A 1 87 ? 11.853 2.861 5.563 1.00 90.81 87 TYR A O 1
ATOM 682 N N . LYS A 1 88 ? 13.907 3.392 4.865 1.00 91.88 88 LYS A N 1
ATOM 683 C CA . LYS A 1 88 ? 14.533 2.246 5.541 1.00 91.88 88 LYS A CA 1
ATOM 684 C C . LYS A 1 88 ? 14.393 2.396 7.058 1.00 91.88 88 LYS A C 1
ATOM 686 O O . LYS A 1 88 ? 14.734 3.440 7.606 1.00 91.88 88 LYS A O 1
ATOM 691 N N . LYS A 1 89 ? 13.935 1.358 7.766 1.00 86.56 89 LYS A N 1
ATOM 692 C CA . LYS A 1 89 ? 13.752 1.418 9.228 1.00 86.56 89 LYS A CA 1
ATOM 693 C C . LYS A 1 89 ? 15.079 1.787 9.909 1.00 86.56 89 LYS A C 1
ATOM 695 O O . LYS A 1 89 ? 16.096 1.141 9.669 1.00 86.56 89 LYS A O 1
ATOM 700 N N . GLY A 1 90 ? 15.064 2.843 10.724 1.00 82.38 90 GLY A N 1
ATOM 701 C CA . GLY A 1 90 ? 16.267 3.440 11.326 1.00 82.38 90 GLY A CA 1
ATOM 702 C C . GLY A 1 90 ? 16.934 4.554 10.501 1.00 82.38 90 GLY A C 1
ATOM 703 O O . GLY A 1 90 ? 17.918 5.121 10.956 1.00 82.38 90 GLY A O 1
ATOM 704 N N . ASN A 1 91 ? 16.416 4.896 9.316 1.00 82.31 91 ASN A N 1
ATOM 705 C CA . ASN A 1 91 ? 16.879 6.021 8.500 1.00 82.31 91 ASN A CA 1
ATOM 706 C C . ASN A 1 91 ? 15.689 6.772 7.875 1.00 82.31 91 ASN A C 1
ATOM 708 O O . ASN A 1 91 ? 15.234 6.436 6.785 1.00 82.31 91 ASN A O 1
ATOM 712 N N . ARG A 1 92 ? 15.206 7.817 8.559 1.00 76.12 92 ARG A N 1
ATOM 713 C CA . ARG A 1 92 ? 14.050 8.637 8.138 1.00 76.12 92 ARG A CA 1
ATOM 714 C C . ARG A 1 92 ? 14.367 9.673 7.051 1.00 76.12 92 ARG A C 1
ATOM 716 O O . ARG A 1 92 ? 13.467 10.357 6.560 1.00 76.12 92 ARG A O 1
ATOM 723 N N . ASN A 1 93 ? 15.638 9.825 6.681 1.00 73.44 93 ASN A N 1
ATOM 724 C CA . ASN A 1 93 ? 16.077 10.948 5.854 1.00 73.44 93 ASN A CA 1
ATOM 725 C C . ASN A 1 93 ? 15.710 10.777 4.379 1.00 73.44 93 ASN A C 1
ATOM 727 O O . ASN A 1 93 ? 15.437 11.773 3.704 1.00 73.44 93 ASN A O 1
ATOM 731 N N . ASN A 1 94 ? 15.648 9.533 3.897 1.00 78.19 94 ASN A N 1
ATOM 732 C CA . ASN A 1 94 ? 15.444 9.235 2.487 1.00 78.19 94 ASN A CA 1
ATOM 733 C C . ASN A 1 94 ? 14.272 8.274 2.264 1.00 78.19 94 ASN A C 1
ATOM 735 O O . ASN A 1 94 ? 14.254 7.174 2.813 1.00 78.19 94 ASN A O 1
ATOM 739 N N . LYS A 1 95 ? 13.305 8.696 1.441 1.00 83.12 95 LYS A N 1
ATOM 740 C CA . LYS A 1 95 ? 12.264 7.805 0.917 1.00 83.12 95 LYS A CA 1
ATOM 741 C C . LYS A 1 95 ? 12.907 7.011 -0.221 1.00 83.12 95 LYS A C 1
ATOM 743 O O . LYS A 1 95 ? 13.480 7.608 -1.122 1.00 83.12 95 LYS A O 1
ATOM 748 N N . GLU A 1 96 ? 12.856 5.688 -0.143 1.00 85.88 96 GLU A N 1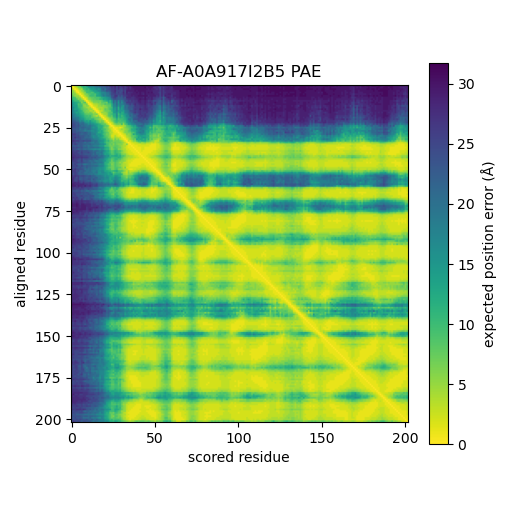
ATOM 749 C CA . GLU A 1 96 ? 13.642 4.806 -1.027 1.00 85.88 96 GLU A CA 1
ATOM 750 C C . GLU A 1 96 ? 12.853 4.381 -2.269 1.00 85.88 96 GLU A C 1
ATOM 752 O O . GLU A 1 96 ? 13.425 4.035 -3.297 1.00 85.88 96 GLU A O 1
ATOM 757 N N . PHE A 1 97 ? 11.526 4.385 -2.165 1.00 92.00 97 PHE A N 1
ATOM 758 C CA . PHE A 1 97 ? 10.608 4.076 -3.252 1.00 92.00 97 PHE A CA 1
ATOM 759 C C . PHE A 1 97 ? 9.206 4.586 -2.914 1.00 92.00 97 PHE A C 1
ATOM 761 O O . PHE A 1 97 ? 8.904 4.919 -1.764 1.00 92.00 97 PHE A O 1
ATOM 768 N N . SER A 1 98 ? 8.334 4.601 -3.916 1.00 93.44 98 SER A N 1
ATOM 769 C CA . SER A 1 98 ? 6.906 4.857 -3.768 1.00 93.44 98 SER A CA 1
ATOM 770 C C . SER A 1 98 ? 6.089 3.640 -4.172 1.00 93.44 98 SER A C 1
ATOM 772 O O . SER A 1 98 ? 6.401 2.940 -5.135 1.00 93.44 98 SER A O 1
ATOM 774 N N . LEU A 1 99 ? 5.018 3.416 -3.423 1.00 95.38 99 LEU A N 1
ATOM 775 C CA . LEU A 1 99 ? 4.001 2.412 -3.666 1.00 95.38 99 LEU A CA 1
ATOM 776 C C . LEU A 1 99 ? 2.674 3.095 -3.929 1.00 95.38 99 LEU A C 1
ATOM 778 O O . LEU A 1 99 ? 2.298 4.049 -3.240 1.00 95.38 99 LEU A O 1
ATOM 782 N N . PHE A 1 100 ? 1.931 2.555 -4.883 1.00 95.31 100 PHE A N 1
ATOM 783 C CA . PHE A 1 100 ? 0.523 2.872 -4.988 1.00 95.31 100 PHE A CA 1
ATOM 784 C C . PHE A 1 100 ? -0.284 1.666 -5.427 1.00 95.31 100 PHE A C 1
ATOM 786 O O . PHE A 1 100 ? 0.074 0.966 -6.367 1.00 95.31 100 PHE A O 1
ATOM 793 N N . LEU A 1 101 ? -1.390 1.452 -4.739 1.00 96.25 101 LEU A N 1
ATOM 794 C CA . LEU A 1 101 ? -2.371 0.436 -5.048 1.00 96.25 101 LEU A CA 1
ATOM 795 C C . LEU A 1 101 ? -3.683 1.122 -5.392 1.00 96.25 101 LEU A C 1
ATOM 797 O O . LEU A 1 101 ? -4.097 2.043 -4.689 1.00 96.25 101 LEU A O 1
ATOM 801 N N . TYR A 1 102 ? -4.349 0.617 -6.420 1.00 95.00 102 TYR A N 1
ATOM 802 C CA . TYR A 1 102 ? -5.730 0.934 -6.742 1.00 95.00 102 TYR A CA 1
ATOM 803 C C . TYR A 1 102 ? -6.504 -0.365 -6.954 1.00 95.00 102 TYR A C 1
ATOM 805 O O . TYR A 1 102 ? -6.012 -1.290 -7.600 1.00 95.00 102 TYR A O 1
ATOM 813 N N . HIS A 1 103 ? -7.718 -0.437 -6.417 1.00 94.62 103 HIS A N 1
ATOM 814 C CA . HIS A 1 103 ? -8.618 -1.555 -6.654 1.00 94.62 103 HIS A CA 1
ATOM 815 C C . HIS A 1 103 ? -10.067 -1.049 -6.753 1.00 94.62 103 HIS A C 1
ATOM 817 O O . HIS A 1 103 ? -10.555 -0.430 -5.803 1.00 94.62 103 HIS A O 1
ATOM 823 N N . PRO A 1 104 ? -10.789 -1.306 -7.860 1.00 92.38 104 PRO A N 1
ATOM 824 C CA . PRO A 1 104 ? -12.218 -1.028 -7.931 1.00 92.38 104 PRO A CA 1
ATOM 825 C C . PRO A 1 104 ? -12.971 -1.990 -7.010 1.00 92.38 104 PRO A C 1
ATOM 827 O O . PRO A 1 104 ? -12.681 -3.185 -6.968 1.00 92.38 104 PRO A O 1
ATOM 830 N N . MET A 1 105 ? -13.931 -1.481 -6.253 1.00 91.12 105 MET A N 1
ATOM 831 C CA . MET A 1 105 ? -14.640 -2.251 -5.232 1.00 91.12 105 MET A CA 1
ATOM 832 C C . MET A 1 105 ? -16.093 -2.472 -5.652 1.00 91.12 105 MET A C 1
ATOM 834 O O . MET A 1 105 ? -16.647 -1.721 -6.456 1.00 91.12 105 MET A O 1
ATOM 838 N N . GLN A 1 106 ? -16.690 -3.546 -5.139 1.00 86.56 106 GLN A N 1
ATOM 839 C CA . GLN A 1 106 ? -18.110 -3.837 -5.301 1.00 86.56 106 GLN A CA 1
ATOM 840 C C . GLN A 1 106 ? -18.652 -4.348 -3.969 1.00 86.56 106 GLN A C 1
ATOM 842 O O . GLN A 1 106 ? -18.478 -5.519 -3.639 1.00 86.56 106 GLN A O 1
ATOM 847 N N . GLY A 1 107 ? -19.308 -3.467 -3.216 1.00 86.12 107 GLY A N 1
ATOM 848 C CA . GLY A 1 107 ? -20.063 -3.848 -2.025 1.00 86.12 107 GLY A CA 1
ATOM 849 C C . GLY A 1 107 ? -19.281 -3.810 -0.715 1.00 86.12 107 GLY A C 1
ATOM 850 O O . GLY A 1 107 ? -19.591 -4.592 0.182 1.00 86.12 107 GLY A O 1
ATOM 851 N N . GLY A 1 108 ? -18.316 -2.900 -0.561 1.00 91.12 108 GLY A N 1
ATOM 852 C CA . GLY A 1 108 ? -17.624 -2.737 0.722 1.00 91.12 108 GLY A CA 1
ATOM 853 C C . GLY A 1 108 ? -16.244 -3.389 0.817 1.00 91.12 108 GLY A C 1
ATOM 854 O O . GLY A 1 108 ? -15.836 -4.194 -0.020 1.00 91.12 108 GLY A O 1
ATOM 855 N N . ILE A 1 109 ? -15.543 -3.080 1.912 1.00 93.88 109 ILE A N 1
ATOM 856 C CA . ILE A 1 109 ? -14.380 -3.848 2.370 1.00 93.88 109 ILE A CA 1
ATOM 857 C C . ILE A 1 109 ? -14.864 -5.057 3.177 1.00 93.88 109 ILE A C 1
ATOM 859 O O . ILE A 1 109 ? -15.353 -4.934 4.298 1.00 93.88 109 ILE A O 1
ATOM 863 N N . GLU A 1 110 ? -14.670 -6.241 2.614 1.00 95.62 110 GLU A N 1
ATOM 864 C CA . GLU A 1 110 ? -14.787 -7.534 3.286 1.00 95.62 110 GLU A CA 1
ATOM 865 C C . GLU A 1 110 ? -13.486 -7.905 4.016 1.00 95.62 110 GLU A C 1
ATOM 867 O O . GLU A 1 110 ? -12.391 -7.822 3.446 1.00 95.62 110 GLU A O 1
ATOM 872 N N . LEU A 1 111 ? -13.611 -8.352 5.270 1.00 97.38 111 LEU A N 1
ATOM 873 C CA . LEU A 1 111 ? -12.485 -8.798 6.092 1.00 97.38 111 LEU A CA 1
ATOM 874 C C . LEU A 1 111 ? -12.007 -10.193 5.680 1.00 97.38 111 LEU A C 1
ATOM 876 O O . LEU A 1 111 ? -12.796 -11.051 5.297 1.00 97.38 111 LEU A O 1
ATOM 880 N N . ASN A 1 112 ? -10.702 -10.427 5.800 1.00 95.50 112 ASN A N 1
ATOM 881 C CA . ASN A 1 112 ? -9.986 -11.658 5.454 1.00 95.50 112 ASN A CA 1
ATOM 882 C C . ASN A 1 112 ? -10.099 -12.079 3.977 1.00 95.50 112 ASN A C 1
ATOM 884 O O . ASN A 1 112 ? -9.560 -13.114 3.587 1.00 95.50 112 ASN A O 1
ATOM 888 N N . LYS A 1 113 ? -10.746 -11.263 3.140 1.00 96.56 113 LYS A N 1
ATOM 889 C CA . LYS A 1 113 ? -10.755 -11.414 1.689 1.00 96.56 113 LYS A CA 1
ATOM 890 C C . LYS A 1 113 ? -9.450 -10.881 1.106 1.00 96.56 113 LYS A C 1
ATOM 892 O O . LYS A 1 113 ? -9.013 -9.781 1.442 1.00 96.56 113 LYS A O 1
ATOM 897 N N . GLN A 1 114 ? -8.850 -11.658 0.208 1.00 97.75 114 GLN A N 1
ATOM 898 C CA . GLN A 1 114 ? -7.715 -11.218 -0.598 1.00 97.75 114 GLN A CA 1
ATOM 899 C C . GLN A 1 114 ? -8.221 -10.521 -1.862 1.00 97.75 114 GLN A C 1
ATOM 901 O O . GLN A 1 114 ? -8.855 -11.140 -2.720 1.00 97.75 114 GLN A O 1
ATOM 906 N N . TYR A 1 115 ? -7.914 -9.234 -1.984 1.00 97.00 115 TYR A N 1
ATOM 907 C CA . TYR A 1 115 ? -8.151 -8.451 -3.192 1.00 97.00 115 TYR A CA 1
ATOM 908 C C . TYR A 1 115 ? -6.957 -8.636 -4.119 1.00 97.00 115 TYR A C 1
ATOM 910 O O . TYR A 1 115 ? -5.941 -7.952 -3.992 1.00 97.00 115 TYR A O 1
ATOM 918 N N . ASN A 1 116 ? -7.064 -9.643 -4.984 1.00 97.25 116 ASN A N 1
ATOM 919 C CA . ASN A 1 116 ? -5.994 -10.042 -5.886 1.00 97.25 116 ASN A CA 1
ATOM 920 C C . ASN A 1 116 ? -5.849 -9.048 -7.039 1.00 97.25 116 ASN A C 1
ATOM 922 O O . ASN A 1 116 ? -6.812 -8.732 -7.733 1.00 97.25 116 ASN A O 1
ATOM 926 N N . ILE A 1 117 ? -4.616 -8.629 -7.284 1.00 96.31 117 ILE A N 1
ATOM 927 C CA . ILE A 1 117 ? -4.228 -7.703 -8.338 1.00 96.31 117 ILE A CA 1
ATOM 928 C C . ILE A 1 117 ? -3.263 -8.426 -9.263 1.00 96.31 117 ILE A C 1
ATOM 930 O O . ILE A 1 117 ? -2.338 -9.108 -8.813 1.00 96.31 117 ILE A O 1
ATOM 934 N N . LYS A 1 118 ? -3.483 -8.255 -10.563 1.00 92.31 118 LYS A N 1
ATOM 935 C CA . LYS A 1 118 ? -2.579 -8.704 -11.617 1.00 92.31 118 LYS A CA 1
ATOM 936 C C . LYS A 1 118 ? -2.000 -7.477 -12.317 1.00 92.31 118 LYS A C 1
ATOM 938 O O . LYS A 1 118 ? -2.676 -6.451 -12.363 1.00 92.31 118 LYS A O 1
ATOM 943 N N . PRO A 1 119 ? -0.784 -7.568 -12.867 1.00 84.31 119 PRO A N 1
ATOM 944 C CA . PRO A 1 119 ? -0.246 -6.491 -13.670 1.00 84.31 119 PRO A CA 1
ATOM 945 C C . PRO A 1 119 ? -1.080 -6.316 -14.937 1.00 84.31 119 PRO A C 1
ATOM 947 O O . PRO A 1 119 ? -1.625 -7.279 -15.488 1.00 84.31 119 PRO A O 1
ATOM 950 N N . ILE A 1 120 ? -1.131 -5.077 -15.412 1.00 82.38 120 ILE A N 1
ATOM 951 C CA . ILE A 1 120 ? -1.730 -4.745 -16.699 1.00 82.38 120 ILE A CA 1
ATOM 952 C C . ILE A 1 120 ? -0.849 -5.378 -17.781 1.00 82.38 120 ILE A C 1
ATOM 954 O O . ILE A 1 120 ? 0.359 -5.137 -17.839 1.00 82.38 120 ILE A O 1
ATOM 958 N N . ARG A 1 121 ? -1.446 -6.238 -18.611 1.00 82.38 121 ARG A N 1
ATOM 959 C CA . ARG A 1 121 ? -0.709 -7.072 -19.569 1.00 82.38 121 ARG A CA 1
ATOM 960 C C . ARG A 1 121 ? 0.078 -6.214 -20.561 1.00 82.38 121 ARG A C 1
ATOM 962 O O . ARG A 1 121 ? -0.500 -5.372 -21.244 1.00 82.38 121 ARG A O 1
ATOM 969 N N . GLY A 1 122 ? 1.375 -6.488 -20.697 1.00 84.50 122 GLY A N 1
ATOM 970 C CA . GLY A 1 122 ? 2.274 -5.725 -21.572 1.00 84.50 122 GLY A CA 1
ATOM 971 C C . GLY A 1 122 ? 2.670 -4.356 -21.009 1.00 84.50 122 GLY A C 1
ATOM 972 O O . GLY A 1 122 ? 3.257 -3.548 -21.730 1.00 84.50 122 GLY A O 1
ATOM 973 N N . LYS A 1 123 ? 2.318 -4.086 -19.748 1.00 86.56 123 LYS A N 1
ATOM 974 C CA . LYS A 1 123 ? 2.629 -2.873 -18.981 1.00 86.56 123 LYS A CA 1
ATOM 975 C C . LYS A 1 123 ? 3.196 -3.225 -17.606 1.00 86.56 123 LYS A C 1
ATOM 977 O O . LYS A 1 123 ? 3.103 -2.447 -16.667 1.00 86.56 123 LYS A O 1
ATOM 982 N N . GLU A 1 124 ? 3.827 -4.391 -17.494 1.00 90.31 124 GLU A N 1
ATOM 983 C CA . GLU A 1 124 ? 4.530 -4.846 -16.295 1.00 90.31 124 GLU A CA 1
ATOM 984 C C . GLU A 1 124 ? 5.686 -3.896 -15.924 1.00 90.31 124 GLU A C 1
ATOM 986 O O . GLU A 1 124 ? 5.995 -3.719 -14.745 1.00 90.31 124 GLU A O 1
ATOM 991 N N . ILE A 1 125 ? 6.305 -3.262 -16.927 1.00 90.00 125 ILE A N 1
ATOM 992 C CA . ILE A 1 125 ? 7.327 -2.221 -16.779 1.00 90.00 125 ILE A CA 1
ATOM 993 C C . ILE A 1 125 ? 6.994 -1.093 -17.756 1.00 90.00 125 ILE A C 1
ATOM 995 O O . ILE A 1 125 ? 6.914 -1.320 -18.962 1.00 90.00 125 ILE A O 1
ATOM 999 N N . VAL A 1 126 ? 6.815 0.116 -17.234 1.00 88.25 126 VAL A N 1
ATOM 1000 C CA . VAL A 1 126 ? 6.492 1.329 -17.996 1.00 88.25 126 VAL A CA 1
ATOM 1001 C C . VAL A 1 126 ? 7.655 2.302 -17.872 1.00 88.25 126 VAL A C 1
ATOM 1003 O O . VAL A 1 126 ? 8.106 2.583 -16.759 1.00 88.25 126 VAL A O 1
ATOM 1006 N N . VAL A 1 127 ? 8.145 2.811 -19.004 1.00 88.00 127 VAL A N 1
ATOM 1007 C CA . VAL A 1 127 ? 9.311 3.701 -19.056 1.00 88.00 127 VAL A CA 1
ATOM 1008 C C . VAL A 1 127 ? 8.905 5.076 -19.579 1.00 88.00 127 VAL A C 1
ATOM 1010 O O . VAL A 1 127 ? 8.368 5.209 -20.683 1.00 88.00 127 VAL A O 1
ATOM 1013 N N . LYS A 1 128 ? 9.218 6.119 -18.809 1.00 82.94 128 LYS A N 1
ATOM 1014 C CA . LYS A 1 128 ? 9.002 7.514 -19.201 1.00 82.94 128 LYS A CA 1
ATOM 1015 C C . LYS A 1 128 ? 9.733 7.830 -20.513 1.00 82.94 128 LYS A C 1
ATOM 1017 O O . LYS A 1 128 ? 10.858 7.384 -20.731 1.00 82.94 128 LYS A O 1
ATOM 1022 N N . GLY A 1 129 ? 9.094 8.570 -21.411 1.00 81.06 129 GLY A N 1
ATOM 1023 C CA . GLY A 1 129 ? 9.593 8.860 -22.758 1.00 81.06 129 GLY A CA 1
ATOM 1024 C C . GLY A 1 129 ? 9.276 7.781 -23.799 1.00 81.06 129 GLY A C 1
ATOM 1025 O O . GLY A 1 129 ? 9.298 8.066 -24.994 1.00 81.06 129 GLY A O 1
ATOM 1026 N N . LYS A 1 130 ? 8.991 6.539 -23.380 1.00 82.62 130 LYS A N 1
ATOM 1027 C CA . LYS A 1 130 ? 8.613 5.432 -24.283 1.00 82.62 130 LYS A CA 1
ATOM 1028 C C . LYS A 1 130 ? 7.123 5.124 -24.227 1.00 82.62 130 LYS A C 1
ATOM 1030 O O . LYS A 1 130 ? 6.532 4.778 -25.245 1.00 82.62 130 LYS A O 1
ATOM 1035 N N . ASP A 1 131 ? 6.532 5.272 -23.048 1.00 79.12 131 ASP A N 1
ATOM 1036 C CA . ASP A 1 131 ? 5.151 4.901 -22.751 1.00 79.12 131 ASP A CA 1
ATOM 1037 C C . ASP A 1 131 ? 4.267 6.115 -22.388 1.00 79.12 131 ASP A C 1
ATOM 1039 O O . ASP A 1 131 ? 3.263 5.955 -21.699 1.00 79.12 131 ASP A O 1
ATOM 1043 N N . ASP A 1 132 ? 4.606 7.324 -22.856 1.00 67.88 132 ASP A N 1
ATOM 1044 C CA . ASP A 1 132 ? 4.039 8.624 -22.418 1.00 67.88 132 ASP A CA 1
ATOM 1045 C C . ASP A 1 132 ? 2.517 8.835 -22.624 1.00 67.88 132 ASP A C 1
ATOM 1047 O O . ASP A 1 132 ? 1.989 9.894 -22.298 1.00 67.88 132 ASP A O 1
ATOM 1051 N N . GLY A 1 133 ? 1.783 7.839 -23.123 1.00 66.12 133 GLY A N 1
ATOM 1052 C CA . GLY A 1 133 ? 0.316 7.847 -23.224 1.00 66.12 133 GLY A CA 1
ATOM 1053 C C . GLY A 1 133 ? -0.392 6.865 -22.288 1.00 66.12 133 GLY A C 1
ATOM 1054 O O . GLY A 1 133 ? -1.610 6.730 -22.357 1.00 66.12 133 GLY A O 1
ATOM 1055 N N . PHE A 1 134 ? 0.342 6.126 -21.455 1.00 70.25 134 PHE A N 1
ATOM 1056 C CA . PHE A 1 134 ? -0.252 5.156 -20.545 1.00 70.25 134 PHE A CA 1
ATOM 1057 C C . PHE A 1 134 ? -0.708 5.827 -19.243 1.00 70.25 134 PHE A C 1
ATOM 1059 O O . PHE A 1 134 ? 0.109 6.325 -18.470 1.00 70.25 134 PHE A O 1
ATOM 1066 N N . SER A 1 135 ? -2.016 5.793 -18.987 1.00 72.75 135 SER A N 1
ATOM 1067 C CA . SER A 1 135 ? -2.621 6.189 -17.716 1.00 72.75 135 SER A CA 1
ATOM 1068 C C . SER A 1 135 ? -3.248 4.966 -17.054 1.00 72.75 135 SER A C 1
ATOM 1070 O O . SER A 1 135 ? -4.228 4.397 -17.539 1.00 72.75 135 SER A O 1
ATOM 1072 N N . ASP A 1 136 ? -2.675 4.552 -15.928 1.00 68.69 136 ASP A N 1
ATOM 1073 C CA . ASP A 1 136 ? -3.166 3.427 -15.133 1.00 68.69 136 ASP A CA 1
ATOM 1074 C C . ASP A 1 136 ? -4.591 3.675 -14.612 1.00 68.69 136 ASP A C 1
ATOM 1076 O O . ASP A 1 136 ? -5.425 2.770 -14.625 1.00 68.69 136 ASP A O 1
ATOM 1080 N N . PHE A 1 137 ? -4.918 4.918 -14.260 1.00 65.81 137 PHE A N 1
ATOM 1081 C CA . PHE A 1 137 ? -6.270 5.308 -13.852 1.00 65.81 137 PHE A CA 1
ATOM 1082 C C . PHE A 1 137 ? -7.311 5.241 -14.971 1.00 65.81 137 PHE A C 1
ATOM 1084 O O . PHE A 1 137 ? -8.463 4.903 -14.701 1.00 65.81 137 PHE A O 1
ATOM 1091 N N . GLU A 1 138 ? -6.934 5.547 -16.212 1.00 62.19 138 GLU A N 1
ATOM 1092 C CA . GLU A 1 138 ? -7.871 5.502 -17.343 1.00 62.19 138 GLU A CA 1
ATOM 1093 C C . GLU A 1 138 ? -8.284 4.070 -17.694 1.00 62.19 138 GLU A C 1
ATOM 1095 O O . GLU A 1 138 ? -9.396 3.859 -18.177 1.00 62.19 138 GLU A O 1
ATOM 1100 N N . SER A 1 139 ? -7.441 3.078 -17.381 1.00 67.94 139 SER A N 1
ATOM 1101 C CA . SER A 1 139 ? -7.795 1.664 -17.548 1.00 67.94 139 SER A CA 1
ATOM 1102 C C . SER A 1 139 ? -8.951 1.234 -16.634 1.00 67.94 139 SER A C 1
ATOM 1104 O O . SER A 1 139 ? -9.715 0.332 -16.975 1.00 67.94 139 SER A O 1
ATOM 1106 N N . GLY A 1 140 ? -9.091 1.872 -15.463 1.00 78.38 140 GLY A N 1
ATOM 1107 C CA . GLY A 1 140 ? -10.019 1.457 -14.409 1.00 78.38 140 GLY A CA 1
ATOM 1108 C C . GLY A 1 140 ? -9.742 0.058 -13.838 1.00 78.38 140 GLY A C 1
ATOM 1109 O O . GLY A 1 140 ? -10.539 -0.432 -13.034 1.00 78.38 140 GLY A O 1
ATOM 1110 N N . GLU A 1 141 ? -8.648 -0.589 -14.245 1.00 87.19 141 GLU A N 1
ATOM 1111 C CA . GLU A 1 141 ? -8.250 -1.913 -13.779 1.00 87.19 141 GLU A CA 1
ATOM 1112 C C . GLU A 1 141 ? -7.525 -1.814 -12.428 1.00 87.19 141 GLU A C 1
ATOM 1114 O O . GLU A 1 141 ? -6.869 -0.809 -12.148 1.00 87.19 141 GLU A O 1
ATOM 1119 N N . PRO A 1 142 ? -7.635 -2.830 -11.553 1.00 92.69 142 PRO A N 1
ATOM 1120 C CA . PRO A 1 142 ? -6.833 -2.881 -10.339 1.00 92.69 142 PRO A CA 1
ATOM 1121 C C . PRO A 1 142 ? -5.345 -2.941 -10.678 1.00 92.69 142 PRO A C 1
ATOM 1123 O O . PRO A 1 142 ? -4.935 -3.670 -11.579 1.00 92.69 142 PRO A O 1
ATOM 1126 N N . PHE A 1 143 ? -4.520 -2.247 -9.901 1.00 94.56 143 PHE A N 1
ATOM 1127 C CA . PHE A 1 143 ? -3.078 -2.285 -10.090 1.00 94.56 143 PHE A CA 1
ATOM 1128 C C . PHE A 1 143 ? -2.309 -2.017 -8.797 1.00 94.56 143 PHE A C 1
ATOM 1130 O O . PHE A 1 143 ? -2.797 -1.393 -7.854 1.00 94.56 143 PHE A O 1
ATOM 1137 N N . PHE A 1 144 ? -1.062 -2.478 -8.782 1.00 95.94 144 PHE A N 1
ATOM 1138 C CA . PHE A 1 144 ? -0.068 -2.158 -7.769 1.00 95.94 144 PHE A CA 1
ATOM 1139 C C . PHE A 1 144 ? 1.186 -1.673 -8.479 1.00 95.94 144 PHE A C 1
ATOM 1141 O O . PHE A 1 144 ? 1.768 -2.424 -9.260 1.00 95.94 144 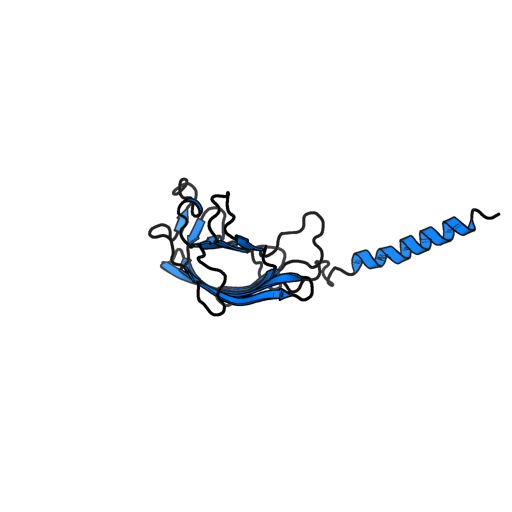PHE A O 1
ATOM 1148 N N . ARG A 1 145 ? 1.589 -0.431 -8.218 1.00 93.56 145 ARG A N 1
ATOM 1149 C CA . ARG A 1 145 ? 2.778 0.186 -8.797 1.00 93.56 145 ARG A CA 1
ATOM 1150 C C . ARG A 1 145 ? 3.868 0.393 -7.755 1.00 93.56 145 ARG A C 1
ATOM 1152 O O . ARG A 1 145 ? 3.609 0.864 -6.646 1.00 93.56 145 ARG A O 1
ATOM 1159 N N . TYR A 1 146 ? 5.085 0.070 -8.163 1.00 93.44 146 TYR A N 1
ATOM 1160 C CA . TYR A 1 146 ? 6.333 0.247 -7.437 1.00 93.44 146 TYR A CA 1
ATOM 1161 C C . TYR A 1 146 ? 7.247 1.166 -8.251 1.00 93.44 146 TYR A C 1
ATOM 1163 O O . TYR A 1 146 ? 7.485 0.917 -9.433 1.00 93.44 146 TYR A O 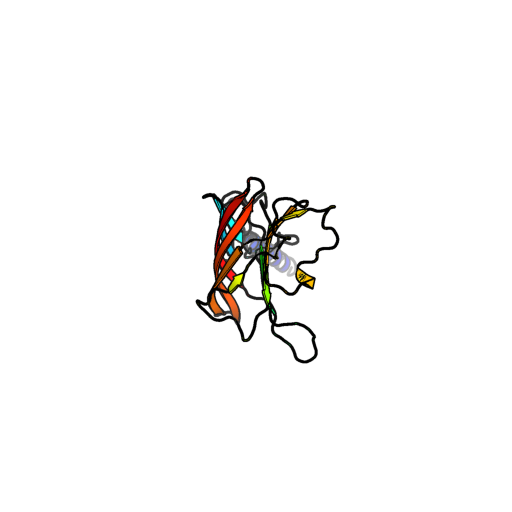1
ATOM 1171 N N . ILE A 1 147 ? 7.725 2.242 -7.629 1.00 91.44 147 ILE A N 1
ATOM 1172 C CA . ILE A 1 147 ? 8.501 3.303 -8.280 1.00 91.44 147 ILE A CA 1
ATOM 1173 C C . ILE A 1 147 ? 9.772 3.532 -7.462 1.00 91.44 147 ILE A C 1
ATOM 1175 O O . ILE A 1 147 ? 9.682 3.883 -6.287 1.00 91.44 147 ILE A O 1
ATOM 1179 N N . VAL A 1 148 ? 10.940 3.330 -8.071 1.00 84.88 148 VAL A N 1
ATOM 1180 C CA . VAL A 1 148 ? 12.254 3.577 -7.435 1.00 84.88 148 VAL A CA 1
ATOM 1181 C C . VAL A 1 148 ? 12.840 4.900 -7.904 1.00 84.88 148 VAL A C 1
ATOM 1183 O O . VAL A 1 148 ? 13.385 5.661 -7.1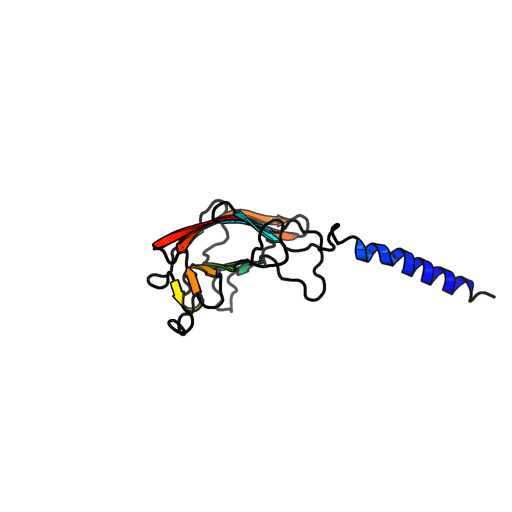10 1.00 84.88 148 VAL A O 1
ATOM 1186 N N . ASP A 1 149 ? 12.680 5.186 -9.191 1.00 78.62 149 ASP A N 1
ATOM 1187 C CA . ASP A 1 149 ? 13.090 6.414 -9.853 1.00 78.62 149 ASP A CA 1
ATOM 1188 C C . ASP A 1 149 ? 11.900 7.009 -10.624 1.00 78.62 149 ASP A C 1
ATOM 1190 O O . ASP 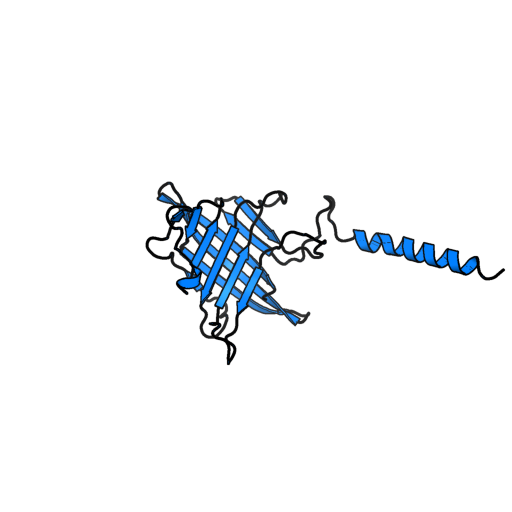A 1 149 ? 10.880 6.357 -10.838 1.00 78.62 149 ASP A O 1
ATOM 1194 N N . TYR A 1 150 ? 11.999 8.276 -11.026 1.00 73.06 150 TYR A N 1
ATOM 1195 C CA . TYR A 1 150 ? 10.938 8.937 -11.798 1.00 73.06 150 TYR A CA 1
ATOM 1196 C C . TYR A 1 150 ? 10.852 8.456 -13.259 1.00 73.06 150 TYR A C 1
ATOM 1198 O O . TYR A 1 150 ? 10.007 8.953 -14.008 1.00 73.06 150 TYR A O 1
ATOM 1206 N N . ASP A 1 151 ? 11.714 7.521 -13.665 1.00 84.38 151 ASP A N 1
ATOM 1207 C CA . ASP A 1 151 ? 11.880 7.107 -15.055 1.00 84.38 151 ASP A CA 1
ATOM 1208 C C . ASP A 1 151 ? 11.210 5.759 -15.344 1.00 84.38 151 ASP A C 1
ATOM 1210 O O . ASP A 1 151 ? 10.799 5.521 -16.484 1.00 84.38 151 ASP A O 1
ATOM 1214 N N . LYS A 1 152 ? 11.055 4.889 -14.336 1.00 88.12 152 LYS A N 1
ATOM 1215 C CA . LYS A 1 152 ? 10.446 3.564 -14.480 1.00 88.12 152 LYS A CA 1
ATOM 1216 C C . LYS A 1 152 ? 9.404 3.278 -13.409 1.00 88.12 152 LYS A C 1
ATOM 1218 O O . LYS A 1 152 ? 9.624 3.436 -12.210 1.00 88.12 152 LYS A O 1
ATOM 1223 N N . THR A 1 153 ? 8.270 2.759 -13.864 1.00 90.62 153 THR A N 1
ATOM 1224 C CA . THR A 1 153 ? 7.202 2.246 -13.005 1.00 90.62 153 THR A CA 1
ATOM 1225 C C . THR A 1 153 ? 7.035 0.752 -13.238 1.00 90.62 153 THR A C 1
ATOM 1227 O O . THR A 1 153 ? 6.889 0.309 -14.376 1.00 90.62 153 THR A O 1
ATOM 1230 N N . TYR A 1 154 ? 7.042 -0.024 -12.157 1.00 92.81 154 TYR A N 1
ATOM 1231 C CA . TYR A 1 154 ? 6.866 -1.474 -12.184 1.00 92.81 154 TYR A CA 1
ATOM 1232 C C . TYR A 1 154 ? 5.474 -1.828 -11.676 1.00 92.81 154 TYR A C 1
ATOM 1234 O O . TYR A 1 154 ? 5.082 -1.381 -10.597 1.00 92.81 154 TYR A O 1
ATOM 1242 N N . TYR A 1 155 ? 4.748 -2.658 -12.418 1.00 94.00 155 TYR A N 1
ATOM 1243 C CA . TYR A 1 155 ? 3.416 -3.123 -12.049 1.00 94.00 155 TYR A CA 1
ATOM 1244 C C . TYR A 1 155 ? 3.481 -4.569 -11.559 1.00 94.00 155 TYR A C 1
ATOM 1246 O O . TYR A 1 155 ? 3.991 -5.456 -12.244 1.00 94.00 155 TYR A O 1
ATOM 1254 N N . GLY A 1 156 ? 2.998 -4.794 -10.339 1.00 94.12 156 GLY A N 1
ATOM 1255 C CA . GLY A 1 156 ? 3.111 -6.072 -9.641 1.00 94.12 156 GLY A CA 1
ATOM 1256 C C . GLY A 1 156 ? 1.847 -6.917 -9.651 1.00 94.12 156 GLY A C 1
ATOM 1257 O O . GLY A 1 156 ? 0.746 -6.452 -9.937 1.00 94.12 156 GLY A O 1
ATOM 1258 N N . THR A 1 157 ? 2.028 -8.174 -9.257 1.00 96.44 157 THR A N 1
ATOM 1259 C CA . THR A 1 157 ? 0.955 -9.111 -8.923 1.00 96.44 157 THR A CA 1
ATOM 1260 C C . THR A 1 157 ? 0.954 -9.366 -7.425 1.00 96.44 157 THR A C 1
ATOM 1262 O O . THR A 1 157 ? 2.015 -9.431 -6.808 1.00 96.44 157 THR A O 1
ATOM 1265 N N . GLY A 1 158 ? -0.211 -9.549 -6.821 1.00 97.75 158 GLY A N 1
ATOM 1266 C CA . GLY A 1 158 ? -0.286 -9.800 -5.386 1.00 97.75 158 GLY A CA 1
ATOM 1267 C C . GLY A 1 158 ? -1.667 -9.556 -4.823 1.00 97.75 158 GLY A C 1
ATOM 1268 O O . GLY A 1 158 ? -2.651 -9.605 -5.559 1.00 97.75 158 GLY A O 1
ATOM 1269 N N . PHE A 1 159 ? -1.742 -9.277 -3.529 1.00 98.25 159 PHE A N 1
ATOM 1270 C CA . PHE A 1 159 ? -2.999 -8.931 -2.885 1.00 98.25 159 PHE A CA 1
ATOM 1271 C C . PHE A 1 159 ? -2.830 -7.918 -1.757 1.00 98.25 159 PHE A C 1
ATOM 1273 O O . PHE A 1 159 ? -1.778 -7.802 -1.124 1.00 98.25 159 PHE A O 1
ATOM 1280 N N . ILE A 1 160 ? -3.935 -7.238 -1.468 1.00 98.38 160 ILE A N 1
ATOM 1281 C CA . ILE A 1 160 ? -4.189 -6.569 -0.194 1.00 98.38 160 ILE A CA 1
ATOM 1282 C C . ILE A 1 160 ? -5.305 -7.321 0.538 1.00 98.38 160 ILE A C 1
ATOM 1284 O O . ILE A 1 160 ? -6.233 -7.823 -0.096 1.00 98.38 160 ILE A O 1
ATOM 1288 N N . ALA A 1 161 ? -5.207 -7.444 1.859 1.00 98.31 161 ALA A N 1
ATOM 1289 C CA . ALA A 1 161 ? -6.225 -8.069 2.698 1.00 98.31 161 ALA A CA 1
ATOM 1290 C C . ALA A 1 161 ? -6.424 -7.267 3.985 1.00 98.31 161 ALA A C 1
ATOM 1292 O O . ALA A 1 161 ? -5.474 -6.699 4.520 1.00 98.31 161 ALA A O 1
ATOM 1293 N N . PHE A 1 162 ? -7.655 -7.249 4.492 1.00 98.31 162 PHE A N 1
ATOM 1294 C CA . PHE A 1 162 ? -8.041 -6.483 5.677 1.00 98.31 162 PHE A CA 1
ATOM 1295 C C . PHE A 1 162 ? -8.385 -7.419 6.824 1.00 98.31 162 PHE A C 1
ATOM 1297 O O . PHE A 1 162 ? -9.256 -8.268 6.683 1.00 98.31 162 PHE A O 1
ATOM 1304 N N . THR A 1 163 ? -7.745 -7.257 7.974 1.00 98.06 163 THR A N 1
ATOM 1305 C CA . THR A 1 163 ? -8.091 -7.982 9.206 1.00 98.06 163 THR A CA 1
ATOM 1306 C C . THR A 1 163 ? -9.039 -7.175 10.088 1.00 98.06 163 THR A C 1
ATOM 1308 O O . THR A 1 163 ? -9.752 -7.745 10.912 1.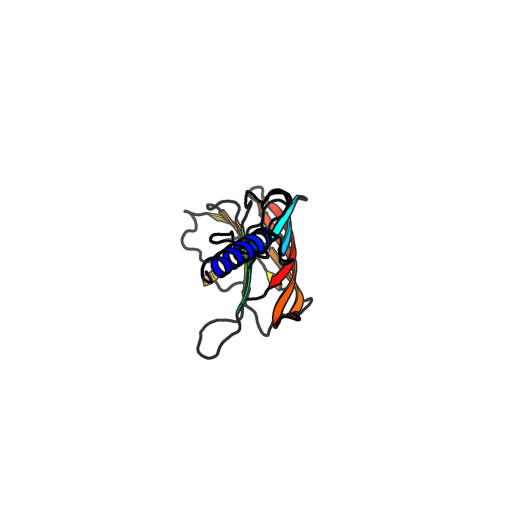00 98.06 163 THR A O 1
ATOM 1311 N N . LYS A 1 164 ? -9.094 -5.853 9.891 1.00 97.44 164 LYS A N 1
ATOM 1312 C CA . LYS A 1 164 ? -9.998 -4.946 10.601 1.00 97.44 164 LYS A CA 1
ATOM 1313 C C . LYS A 1 164 ? -10.397 -3.776 9.712 1.00 97.44 164 LYS A C 1
ATOM 1315 O O . LYS A 1 164 ? -9.572 -3.251 8.971 1.00 97.44 164 LYS A O 1
ATOM 1320 N N . TYR A 1 165 ? -11.645 -3.341 9.841 1.00 96.44 165 TYR A N 1
ATOM 1321 C CA . TYR A 1 165 ? -12.170 -2.130 9.218 1.00 96.44 165 TYR A CA 1
ATOM 1322 C C . TYR A 1 165 ? -13.332 -1.596 10.059 1.00 96.44 165 TYR A C 1
ATOM 1324 O O . TYR A 1 165 ? -14.284 -2.326 10.331 1.00 96.44 165 TYR A O 1
ATOM 1332 N N . GLY A 1 166 ? -13.256 -0.343 10.506 1.00 94.38 166 GLY A N 1
ATOM 1333 C CA . GLY A 1 166 ? -14.341 0.279 11.268 1.00 94.38 166 GLY A CA 1
ATOM 1334 C C . GLY A 1 166 ? -13.906 1.490 12.083 1.00 94.38 166 GLY A C 1
ATOM 1335 O O . GLY A 1 166 ? -12.735 1.864 12.096 1.00 94.38 166 GLY A O 1
ATOM 1336 N N . LYS A 1 167 ? -14.859 2.123 12.775 1.00 94.00 167 LYS A N 1
ATOM 1337 C CA . LYS A 1 167 ? -14.574 3.286 13.626 1.00 94.00 167 LYS A CA 1
ATOM 1338 C C . LYS A 1 167 ? -13.840 2.873 14.902 1.00 94.00 167 LYS A C 1
ATOM 1340 O O . LYS A 1 167 ? -14.252 1.939 15.586 1.00 94.00 167 LYS A O 1
ATOM 1345 N N . ASN A 1 168 ? -12.772 3.591 15.236 1.00 88.31 168 ASN A N 1
ATOM 1346 C CA . ASN A 1 168 ? -12.125 3.507 16.541 1.00 88.31 168 ASN A CA 1
ATOM 1347 C C . ASN A 1 168 ? -12.924 4.294 17.605 1.00 88.31 168 ASN A C 1
ATOM 1349 O O . ASN A 1 168 ? -13.946 4.914 17.308 1.00 88.31 168 ASN A O 1
ATOM 1353 N N . GLN A 1 169 ? -12.437 4.297 18.851 1.00 83.88 169 GLN A N 1
ATOM 1354 C CA . GLN A 1 169 ? -13.078 4.999 19.978 1.00 83.88 169 GLN A CA 1
ATOM 1355 C C . GLN A 1 169 ? -13.247 6.511 19.747 1.00 83.88 169 GLN A C 1
ATOM 1357 O O . GLN A 1 169 ? -14.168 7.112 20.290 1.00 83.88 169 GLN A O 1
ATOM 1362 N N . ASN A 1 170 ? -12.404 7.110 18.903 1.00 83.75 170 ASN A N 1
ATOM 1363 C CA . ASN A 1 170 ? -12.430 8.535 18.573 1.00 83.75 170 ASN A CA 1
ATOM 1364 C C . ASN A 1 170 ? -13.295 8.839 17.334 1.00 83.75 170 ASN A C 1
ATOM 1366 O O . ASN A 1 170 ? -13.306 9.967 16.849 1.00 83.75 170 ASN A O 1
ATOM 1370 N N . GLY A 1 171 ? -14.001 7.842 16.790 1.00 86.38 171 GLY A N 1
ATOM 1371 C CA . GLY A 1 171 ? -14.867 7.985 15.618 1.00 86.38 171 GLY A CA 1
ATOM 1372 C C . GLY A 1 171 ? -14.143 7.976 14.267 1.00 86.38 171 GLY A C 1
ATOM 1373 O O . GLY A 1 171 ? -14.815 8.028 13.237 1.00 86.38 171 GLY A O 1
ATOM 1374 N N . THR A 1 172 ? -12.811 7.867 14.247 1.00 88.75 172 THR A N 1
ATOM 1375 C CA . THR A 1 172 ? -12.009 7.735 13.022 1.00 88.75 172 THR A CA 1
ATOM 1376 C C . THR A 1 172 ? -12.155 6.327 12.460 1.00 88.75 172 THR A C 1
ATOM 1378 O O . THR A 1 172 ? -11.937 5.353 13.182 1.00 88.75 172 THR A O 1
ATOM 1381 N N . THR A 1 173 ? -12.492 6.197 11.177 1.00 94.25 173 THR A N 1
ATOM 1382 C CA . THR A 1 173 ? -12.445 4.899 10.492 1.00 94.25 173 THR A CA 1
ATOM 1383 C C . THR A 1 173 ? -10.991 4.469 10.341 1.00 94.25 173 THR A C 1
ATOM 1385 O O . THR A 1 173 ? -10.169 5.223 9.829 1.00 94.25 173 THR A O 1
ATOM 1388 N N . VAL A 1 174 ? -10.666 3.269 10.805 1.00 95.44 174 VAL A N 1
ATOM 1389 C CA . VAL A 1 174 ? -9.327 2.679 10.761 1.00 95.44 174 VAL A CA 1
ATOM 1390 C C . VAL A 1 174 ? -9.413 1.322 10.080 1.00 95.44 174 VAL A C 1
ATOM 1392 O O . VAL A 1 174 ? -10.387 0.585 10.265 1.00 95.44 174 VAL A O 1
ATOM 1395 N N . ALA A 1 175 ? -8.380 0.995 9.315 1.00 97.31 175 ALA A N 1
ATOM 1396 C CA . ALA A 1 175 ? -8.195 -0.305 8.707 1.00 97.31 175 ALA A CA 1
ATOM 1397 C C . ALA A 1 175 ? -6.849 -0.907 9.112 1.00 97.31 175 ALA A C 1
ATOM 1399 O O . ALA A 1 175 ? -5.827 -0.218 9.132 1.00 97.31 175 ALA A O 1
ATOM 1400 N N . GLU A 1 176 ? -6.855 -2.206 9.384 1.00 98.31 176 GLU A N 1
ATOM 1401 C CA . GLU A 1 176 ? -5.651 -3.001 9.614 1.00 98.31 176 GLU A CA 1
ATOM 1402 C C . GLU A 1 176 ? -5.629 -4.159 8.620 1.00 98.31 176 GLU A C 1
ATOM 1404 O O . GLU A 1 176 ? -6.683 -4.672 8.225 1.00 98.31 176 GLU A O 1
ATOM 1409 N N . GLY A 1 177 ? -4.437 -4.574 8.205 1.00 98.31 177 GLY A N 1
ATOM 1410 C CA . GLY A 1 177 ? -4.314 -5.634 7.220 1.00 98.31 177 GLY A CA 1
ATOM 1411 C C . GLY A 1 177 ? -2.894 -5.887 6.747 1.00 98.31 177 GLY A C 1
ATOM 1412 O O . GLY A 1 177 ? -1.919 -5.471 7.379 1.00 98.31 177 GLY A O 1
ATOM 1413 N N . SER A 1 178 ? -2.788 -6.587 5.622 1.00 98.44 178 SER A N 1
ATOM 1414 C CA . SER A 1 178 ? -1.522 -6.973 5.012 1.00 98.44 178 SER A CA 1
ATOM 1415 C C . SER A 1 178 ? -1.510 -6.779 3.502 1.00 98.44 178 SER A C 1
ATOM 1417 O O . SER A 1 178 ? -2.550 -6.731 2.841 1.00 98.44 178 SER A O 1
ATOM 1419 N N . ILE A 1 179 ? -0.296 -6.666 2.974 1.00 98.31 179 ILE A N 1
ATOM 1420 C CA . ILE A 1 179 ? -0.003 -6.678 1.545 1.00 98.31 179 ILE A CA 1
ATOM 1421 C C . ILE A 1 179 ? 1.054 -7.744 1.253 1.00 98.31 179 ILE A C 1
ATOM 1423 O O . ILE A 1 179 ? 1.968 -7.949 2.055 1.00 98.31 179 ILE A O 1
ATOM 1427 N N . ASP A 1 180 ? 0.944 -8.400 0.104 1.00 98.00 180 ASP A N 1
ATOM 1428 C CA . ASP A 1 180 ? 1.950 -9.331 -0.416 1.00 98.00 180 ASP A CA 1
ATOM 1429 C C . ASP A 1 180 ? 1.976 -9.207 -1.937 1.00 98.00 180 ASP A C 1
ATOM 1431 O O . ASP A 1 180 ? 1.025 -9.593 -2.618 1.00 98.00 180 ASP A O 1
ATOM 1435 N N . PHE A 1 181 ? 3.040 -8.599 -2.454 1.00 97.25 181 PHE A N 1
ATOM 1436 C CA . PHE A 1 181 ? 3.209 -8.300 -3.866 1.00 97.25 181 PHE A CA 1
ATOM 1437 C C . PHE A 1 181 ? 4.555 -8.783 -4.387 1.00 97.25 181 PHE A C 1
ATOM 1439 O O . PHE A 1 181 ? 5.583 -8.713 -3.717 1.00 97.25 181 PHE A O 1
ATOM 1446 N N . SER A 1 182 ? 4.538 -9.220 -5.637 1.00 95.81 182 SER A N 1
ATOM 1447 C CA . SER A 1 182 ? 5.698 -9.521 -6.457 1.00 95.81 182 SER A CA 1
ATOM 1448 C C . SER A 1 182 ? 5.718 -8.540 -7.623 1.00 95.81 182 SER A C 1
ATOM 1450 O O . SER A 1 182 ? 4.741 -8.437 -8.369 1.00 95.81 182 SER A O 1
ATOM 1452 N N . VAL A 1 183 ? 6.808 -7.790 -7.765 1.00 94.06 183 VAL A N 1
ATOM 1453 C CA . VAL A 1 183 ? 7.028 -6.878 -8.896 1.00 94.06 183 VAL A CA 1
ATOM 1454 C C . VAL A 1 183 ? 8.173 -7.403 -9.753 1.00 94.06 183 VAL A C 1
ATOM 1456 O O . VAL A 1 183 ? 9.151 -7.912 -9.199 1.00 94.06 183 VAL A O 1
ATOM 1459 N N . PRO A 1 184 ? 8.084 -7.307 -11.087 1.00 91.62 184 PRO A N 1
ATOM 1460 C CA . PRO A 1 184 ? 9.184 -7.696 -11.959 1.00 91.62 184 PRO A CA 1
ATOM 1461 C C . PRO A 1 184 ? 10.415 -6.823 -11.697 1.00 91.62 184 PRO A C 1
ATOM 1463 O O . PRO A 1 184 ? 10.302 -5.672 -11.276 1.00 91.62 184 PRO A O 1
ATOM 1466 N N . ASN A 1 185 ? 11.597 -7.367 -11.971 1.00 85.38 185 ASN A N 1
ATOM 1467 C CA . ASN A 1 185 ? 12.839 -6.604 -12.020 1.00 85.38 185 ASN A CA 1
ATOM 1468 C C . ASN A 1 185 ? 13.505 -6.724 -13.397 1.00 85.38 185 ASN A C 1
ATOM 1470 O O . ASN A 1 185 ? 13.156 -7.580 -14.209 1.00 85.38 185 ASN A O 1
ATOM 1474 N N . GLU A 1 186 ? 14.486 -5.861 -13.659 1.00 80.31 186 GLU A N 1
ATOM 1475 C CA . GLU A 1 186 ? 15.149 -5.766 -14.969 1.00 80.31 186 GLU A CA 1
ATOM 1476 C C . GLU A 1 186 ? 15.908 -7.036 -15.375 1.00 80.31 186 GLU A C 1
ATOM 1478 O O . GLU A 1 186 ? 16.128 -7.277 -16.558 1.00 80.31 186 GLU A O 1
ATOM 1483 N N . ASN A 1 187 ? 16.263 -7.878 -14.405 1.00 84.31 187 ASN A N 1
ATOM 1484 C CA . ASN A 1 187 ? 17.021 -9.106 -14.630 1.00 84.31 187 ASN A CA 1
ATOM 1485 C C . ASN A 1 187 ? 16.113 -10.316 -14.920 1.00 84.31 187 ASN A C 1
ATOM 1487 O O . ASN A 1 187 ? 16.581 -11.453 -14.891 1.00 84.31 187 ASN A O 1
ATOM 1491 N N . GLY A 1 188 ? 14.813 -10.098 -15.147 1.00 79.38 188 GLY A N 1
ATOM 1492 C CA . GLY A 1 188 ? 13.831 -11.164 -15.374 1.00 79.38 188 GLY A CA 1
ATOM 1493 C C . GLY A 1 188 ? 13.411 -11.916 -14.105 1.00 79.38 188 GLY A C 1
ATOM 1494 O O . GLY A 1 188 ? 12.705 -12.918 -14.192 1.00 79.38 188 GLY A O 1
ATOM 1495 N N . GLY A 1 189 ? 13.838 -11.448 -12.930 1.00 89.38 189 GLY A N 1
ATOM 1496 C CA . GLY A 1 189 ? 13.382 -11.939 -11.634 1.00 89.38 189 GLY A CA 1
ATOM 1497 C C . GLY A 1 189 ? 12.234 -11.102 -11.071 1.00 89.38 189 GLY A C 1
ATOM 1498 O O . GLY A 1 189 ? 11.641 -10.267 -11.755 1.00 89.38 189 GLY A O 1
ATOM 1499 N N . SER A 1 190 ? 11.955 -11.294 -9.782 1.00 91.88 190 SER A N 1
ATOM 1500 C CA . SER A 1 190 ? 10.953 -10.512 -9.061 1.00 91.88 190 SER A CA 1
ATOM 1501 C C . SER A 1 190 ? 11.460 -10.020 -7.714 1.00 91.88 190 SER A C 1
ATOM 1503 O O . SER A 1 190 ? 12.150 -10.754 -7.008 1.00 91.88 190 SER A O 1
ATOM 1505 N N . ILE A 1 191 ? 11.053 -8.815 -7.336 1.00 92.88 191 ILE A N 1
ATOM 1506 C CA . ILE A 1 191 ? 11.199 -8.278 -5.985 1.00 92.88 191 ILE A CA 1
ATOM 1507 C C . ILE A 1 191 ? 9.918 -8.587 -5.219 1.00 92.88 191 ILE A C 1
ATOM 1509 O O . ILE A 1 191 ? 8.814 -8.381 -5.724 1.00 92.88 191 ILE A O 1
ATOM 1513 N N . ILE A 1 192 ? 10.074 -9.061 -3.988 1.00 95.44 192 ILE A N 1
ATOM 1514 C CA . ILE A 1 192 ? 8.958 -9.379 -3.102 1.00 95.44 192 ILE A CA 1
ATOM 1515 C C . ILE A 1 192 ? 8.778 -8.250 -2.088 1.00 95.44 192 ILE A C 1
ATOM 1517 O O . ILE A 1 192 ? 9.730 -7.858 -1.414 1.00 95.44 192 ILE A O 1
ATOM 1521 N N . ILE A 1 193 ? 7.552 -7.742 -1.983 1.00 96.31 193 ILE A N 1
ATOM 1522 C CA . ILE A 1 193 ? 7.140 -6.648 -1.104 1.00 96.31 193 ILE A CA 1
ATOM 1523 C C . ILE A 1 193 ? 6.005 -7.171 -0.228 1.00 96.31 193 ILE A C 1
ATOM 1525 O O . ILE A 1 193 ? 4.876 -7.333 -0.688 1.00 96.31 193 ILE A O 1
ATOM 1529 N N . LYS A 1 194 ? 6.303 -7.440 1.043 1.00 97.50 194 LYS A N 1
ATOM 1530 C CA . LYS A 1 194 ? 5.330 -7.958 2.017 1.00 97.50 194 LYS A CA 1
ATOM 1531 C C . LYS A 1 194 ? 5.233 -7.027 3.196 1.00 97.50 194 LYS A C 1
ATOM 1533 O O . LYS A 1 194 ? 6.253 -6.512 3.634 1.00 97.50 194 LYS A O 1
ATOM 1538 N N . GLY A 1 195 ? 4.047 -6.830 3.745 1.00 97.38 195 GLY A N 1
ATOM 1539 C CA . GLY A 1 195 ? 3.906 -5.897 4.847 1.00 97.38 195 GLY A CA 1
ATOM 1540 C C . GLY A 1 195 ? 2.569 -5.935 5.547 1.00 97.38 195 GLY A C 1
ATOM 1541 O O . GLY A 1 195 ? 1.646 -6.643 5.149 1.00 97.38 195 GLY A O 1
ATOM 1542 N N . THR A 1 196 ? 2.482 -5.128 6.593 1.00 98.44 196 THR A N 1
ATOM 1543 C CA . THR A 1 196 ? 1.270 -4.902 7.377 1.00 98.44 196 THR A CA 1
ATOM 1544 C C . THR A 1 196 ? 1.001 -3.417 7.494 1.00 98.44 196 THR A C 1
ATOM 1546 O O . THR A 1 196 ? 1.939 -2.623 7.595 1.00 98.44 196 THR A O 1
ATOM 1549 N N . PHE A 1 197 ? -0.271 -3.047 7.543 1.00 98.00 197 PHE A N 1
ATOM 1550 C CA . PHE A 1 197 ? -0.688 -1.666 7.725 1.00 98.00 197 PHE A CA 1
ATOM 1551 C C . PHE A 1 197 ? -1.682 -1.530 8.874 1.00 98.00 197 PHE A C 1
ATOM 1553 O O . PHE A 1 197 ? -2.470 -2.434 9.146 1.00 98.00 197 PHE A O 1
ATOM 1560 N N . ASN A 1 198 ? -1.638 -0.370 9.520 1.00 96.75 198 ASN A N 1
ATOM 1561 C CA . ASN A 1 198 ? -2.656 0.147 10.425 1.00 96.75 198 ASN A CA 1
ATOM 1562 C C . ASN A 1 198 ? -2.839 1.619 10.067 1.00 96.75 198 ASN A C 1
ATOM 1564 O O . ASN A 1 198 ? -1.946 2.418 10.346 1.00 96.75 198 ASN A O 1
ATOM 1568 N N . LEU A 1 199 ? -3.935 1.968 9.399 1.00 95.88 199 LEU A N 1
ATOM 1569 C CA . LEU A 1 199 ? -4.097 3.282 8.780 1.00 95.88 199 LEU A CA 1
ATOM 1570 C C . LEU A 1 199 ? -5.488 3.859 9.032 1.00 95.88 199 LEU A C 1
ATOM 1572 O O . LEU A 1 199 ? -6.473 3.115 9.001 1.00 95.88 199 LEU A O 1
ATOM 1576 N N . PRO A 1 200 ? -5.599 5.183 9.232 1.00 93.62 200 PRO A N 1
ATOM 1577 C CA . PRO A 1 200 ? -6.880 5.849 9.109 1.00 93.62 200 PRO A CA 1
ATOM 1578 C C . PRO A 1 200 ? -7.348 5.750 7.654 1.00 93.62 200 PRO A C 1
ATOM 1580 O O . PRO A 1 200 ? -6.551 5.858 6.722 1.00 93.62 200 PRO A O 1
ATOM 1583 N N . VAL A 1 201 ? -8.647 5.549 7.476 1.00 93.19 201 VAL A N 1
ATOM 1584 C CA . VAL A 1 201 ? -9.295 5.506 6.166 1.00 93.19 201 VAL A CA 1
ATOM 1585 C C . VAL A 1 201 ? -9.890 6.879 5.893 1.00 93.19 201 VAL A C 1
ATOM 1587 O O . VAL A 1 201 ? -10.684 7.371 6.701 1.00 93.19 201 VAL A O 1
ATOM 1590 N N . ARG A 1 202 ? -9.483 7.482 4.776 1.00 88.06 202 ARG A N 1
ATOM 1591 C CA . ARG A 1 202 ? -10.037 8.736 4.255 1.00 88.06 202 ARG A CA 1
ATOM 1592 C C . ARG A 1 202 ? -11.171 8.474 3.272 1.00 88.06 202 ARG A C 1
ATOM 1594 O O . ARG A 1 202 ? -11.050 7.506 2.482 1.00 88.06 202 ARG A O 1
#

Solvent-accessible surface area (backbone atoms only — not comparable to full-atom values): 11188 Å² total; per-residue (Å²): 143,70,70,74,69,57,60,61,55,53,57,51,54,53,60,67,50,54,63,70,74,61,74,51,42,48,101,85,68,44,56,38,72,56,79,33,32,38,40,35,37,44,87,87,43,55,29,36,21,50,32,50,64,56,75,57,94,88,55,81,83,39,52,43,36,37,57,46,70,62,46,97,93,50,94,50,69,28,27,41,34,40,42,35,52,32,16,46,65,98,41,88,88,48,66,64,34,37,40,38,36,42,36,70,50,82,87,69,91,60,68,76,42,70,53,73,30,50,43,55,86,95,43,38,66,39,41,65,88,78,46,82,82,74,53,70,74,78,67,65,58,43,36,35,39,44,30,72,52,97,51,45,40,26,24,17,34,36,34,43,32,28,75,40,76,47,65,47,97,85,67,50,38,34,36,29,32,37,39,44,35,40,26,64,44,97,86,78,49,67,49,49,43,35,33,42,36,34,36,60,52,81

pLDDT: mean 81.83, std 16.56, range [39.66, 98.44]

Sequence (202 aa):
MKLIKYLKNHHLILLLALPLFFAACDKEGNPLPSGYKLEIQKDGINFIDEIPTILPPGAKDGPELTYTVSSPGYQTKESLSLRSSPYKKGNRNNKEFSLFLYHPMQGGIELNKQYNIKPIRGKEIVVKGKDDGFSDFESGEPFFRYIVDYDKTYYGTGFIAFTKYGKNQNGTTVAEGSIDFSVPNENGGSIIIKGTFNLPVR

Foldseek 3Di:
DPPVVVVVVVVVVVVVCVVVVQPQADPVRHGAFPPFKKWKDWPNFIWIFTDGPDADVPRDDTKAWAFDDDDPPDPDFTKIKIKHQIDGVVDPPDRQKIKMWIAGDDDDADAPDWPWADFDPPVQKDFPPPNVPDDPVVVVGTWMWIGRDPGMIGTWTWTWHWNDWDQDPVRFTKTKTKTWIWTADPVRHTMIMIIIGIHGYD

Nearest PDB structures (foldseek):
  3n91-assembly1_A  TM=3.029E-01  e=1.414E-01  Bacteroides ovatus ATCC 8483
  5wsx-assembly1_B  TM=3.850E-01  e=2.588E+00  Streptomyces avermitilis MA-4680 = NBRC 14893
  4ffu-assembly1_D  TM=3.639E-01  e=3.163E+00  Sinorhizobium meliloti 1021
  6ud6-assembly1_B  TM=3.241E-01  e=4.272E+00  Streptomyces avidinii

Radius of gyration: 21.92 Å; Cα contacts (8 Å, |Δi|>4): 418; chains: 1; bounding box: 43×63×67 Å

Secondary structure (DSSP, 8-state):
--SHHHHHHHHHHHHHHGGGGSTTB-TTSPBPEEEEEEEEEETTEEEEEEEESS--TTPPP--EEEEEPP-TTS----EEEEEE--EETT-TT-B--EEEEEEE-SSS--TT-EEEE-PPTT-SEEETTTSTT--HHHH---EEEEESSSSEEEE-EEEEEEEEEEE-TTS-EEEEEEEEEEEE-TTS-EEEEEEEEEEEB-

Organism: NCBI:txid1305674